Protein AF-A0A813A653-F1 (afdb_monomer)

Solvent-accessible surface area (backbone atoms only — not comparable to full-atom values): 13990 Å² total; per-residue (Å²): 138,80,83,76,84,80,80,75,76,72,76,80,76,84,67,74,58,68,61,57,53,52,28,55,49,50,21,50,30,29,38,21,44,22,47,19,53,48,20,50,55,45,40,71,37,39,56,61,39,22,25,93,86,20,84,55,59,39,59,67,69,45,43,52,51,35,36,54,41,20,52,53,38,19,50,55,19,43,47,45,40,70,62,47,67,77,46,68,83,40,41,46,60,53,42,45,50,47,40,52,43,52,52,48,46,49,63,59,40,85,68,24,72,88,76,72,31,74,49,74,55,56,48,48,51,52,52,47,35,54,19,48,34,47,38,59,72,51,73,64,86,58,90,86,71,60,60,18,40,53,44,22,27,47,53,52,23,55,51,41,28,54,56,50,46,55,51,59,69,43,94,57,59,45,54,75,70,25,50,49,57,64,46,38,56,79,68,42,95,44,48,33,82,64,20,54,65,53,49,72,47,58,67,69,60,42,29,49,53,42,49,48,50,48,42,42,24,65,64,38,27,68,41,46,72,44,90,47,67,70,53,28,53,55,34,37,51,47,48,50,53,44,44,52,52,46,62,44,38,36,66,62,77,46,41,51,39,38,50,51,18,37,60,48,82

Structure (mmCIF, N/CA/C/O backbone):
data_AF-A0A813A653-F1
#
_entry.id   AF-A0A813A653-F1
#
loop_
_atom_site.group_PDB
_atom_site.id
_atom_site.type_symbol
_atom_site.label_atom_id
_atom_site.label_alt_id
_atom_site.label_comp_id
_atom_site.label_asym_id
_atom_site.label_entity_id
_atom_site.label_seq_id
_atom_site.pdbx_PDB_ins_code
_atom_site.Cartn_x
_atom_site.Cartn_y
_atom_site.Cartn_z
_atom_site.occupancy
_atom_site.B_iso_or_equiv
_atom_site.auth_seq_id
_atom_site.auth_comp_id
_atom_site.auth_asym_id
_atom_site.auth_atom_id
_atom_site.pdbx_PDB_model_num
ATOM 1 N N . MET A 1 1 ? -64.139 29.592 18.631 1.00 48.31 1 MET A N 1
ATOM 2 C CA . MET A 1 1 ? -63.363 28.889 17.586 1.00 48.31 1 MET A CA 1
ATOM 3 C C . MET A 1 1 ? -61.905 29.294 17.738 1.00 48.31 1 MET A C 1
ATOM 5 O O . MET A 1 1 ? -61.529 30.351 17.255 1.00 48.31 1 MET A O 1
ATOM 9 N N . GLY A 1 2 ? -61.123 28.535 18.508 1.00 43.91 2 GLY A N 1
ATOM 10 C CA . GLY A 1 2 ? -59.670 28.728 18.570 1.00 43.91 2 GLY A CA 1
ATOM 11 C C . GLY A 1 2 ? -59.008 27.991 17.399 1.00 43.91 2 GLY A C 1
ATOM 12 O O . GLY A 1 2 ? -59.487 26.906 17.060 1.00 43.91 2 GLY A O 1
ATOM 13 N N . PRO A 1 3 ? -57.977 28.551 16.747 1.00 53.56 3 PRO A N 1
ATOM 14 C CA . PRO A 1 3 ? -57.301 27.871 15.648 1.00 53.56 3 PRO A CA 1
ATOM 15 C C . PRO A 1 3 ? -56.492 26.675 16.174 1.00 53.56 3 PRO A C 1
ATOM 17 O O . PRO A 1 3 ? -55.882 26.746 17.240 1.00 53.56 3 PRO A O 1
ATOM 20 N N . ALA A 1 4 ? -56.518 25.567 15.430 1.00 55.81 4 ALA A N 1
ATOM 21 C CA . ALA A 1 4 ? -55.778 24.347 15.743 1.00 55.81 4 ALA A CA 1
ATOM 22 C C . ALA A 1 4 ? -54.250 24.576 15.682 1.00 55.81 4 ALA A C 1
ATOM 24 O O . ALA A 1 4 ? -53.798 25.430 14.912 1.00 55.81 4 ALA A O 1
ATOM 25 N N . PRO A 1 5 ? -53.435 23.823 16.447 1.00 51.91 5 PRO A N 1
ATOM 26 C CA . PRO A 1 5 ? -51.985 23.968 16.414 1.00 51.91 5 PRO A CA 1
ATOM 27 C C . PRO A 1 5 ? -51.449 23.486 15.064 1.00 51.91 5 PRO A C 1
ATOM 29 O O . PRO A 1 5 ? -51.732 22.365 14.644 1.00 51.91 5 PRO A O 1
ATOM 32 N N . GLN A 1 6 ? -50.663 24.326 14.391 1.00 52.09 6 GLN A N 1
ATOM 33 C CA . GLN A 1 6 ? -49.908 23.920 13.210 1.00 52.09 6 GLN A CA 1
ATOM 34 C C . GLN A 1 6 ? -48.809 22.946 13.639 1.00 52.09 6 GLN A C 1
ATOM 36 O O . GLN A 1 6 ? -47.839 23.324 14.297 1.00 52.09 6 GLN A O 1
ATOM 41 N N . GLU A 1 7 ? -48.983 21.682 13.270 1.00 48.16 7 GLU A N 1
ATOM 42 C CA . GLU A 1 7 ? -47.958 20.653 13.358 1.00 48.16 7 GLU A CA 1
ATOM 43 C C . GLU A 1 7 ? -46.803 21.061 12.433 1.00 48.16 7 GLU A C 1
ATOM 45 O O . GLU A 1 7 ? -46.906 21.032 11.204 1.00 48.16 7 GLU A O 1
ATOM 50 N N . SER A 1 8 ? -45.715 21.554 13.027 1.00 44.97 8 SER A N 1
ATOM 51 C CA . SER A 1 8 ? -44.522 21.936 12.285 1.00 44.97 8 SER A CA 1
ATOM 52 C C . SER A 1 8 ? -43.859 20.672 11.746 1.00 44.97 8 SER A C 1
ATOM 54 O O . SER A 1 8 ? -43.194 19.926 12.467 1.00 44.97 8 SER A O 1
ATOM 56 N N . LEU A 1 9 ? -44.050 20.420 10.449 1.00 48.44 9 LEU A N 1
ATOM 57 C CA . LEU A 1 9 ? -43.282 19.429 9.708 1.00 48.44 9 LEU A CA 1
ATOM 58 C C . LEU A 1 9 ? -41.793 19.771 9.875 1.00 48.44 9 LEU A C 1
ATOM 60 O O . LEU A 1 9 ? -41.280 20.708 9.259 1.00 48.44 9 LEU A O 1
ATOM 64 N N . LYS A 1 10 ? -41.086 19.024 10.731 1.00 44.38 10 LYS A N 1
ATOM 65 C CA . LYS A 1 10 ? -39.622 19.055 10.762 1.00 44.38 10 LYS A CA 1
ATOM 66 C C . LYS A 1 10 ? -39.140 18.675 9.360 1.00 44.38 10 LYS A C 1
ATOM 68 O O . LYS A 1 10 ? -39.514 17.601 8.883 1.00 44.38 10 LYS A O 1
ATOM 73 N N . PRO A 1 11 ? -38.325 19.504 8.686 1.00 42.00 11 PRO A N 1
ATOM 74 C CA . PRO A 1 11 ? -37.788 19.125 7.392 1.00 42.00 11 PRO A CA 1
ATOM 75 C C . PRO A 1 11 ? -36.949 17.862 7.581 1.00 42.00 11 PRO A C 1
ATOM 77 O O . PRO A 1 11 ? -36.070 17.817 8.447 1.00 42.00 11 PRO A O 1
ATOM 80 N N . ALA A 1 12 ? -37.249 16.829 6.791 1.00 45.75 12 ALA A N 1
ATOM 81 C CA . ALA A 1 12 ? -36.454 15.616 6.727 1.00 45.75 12 ALA A CA 1
ATOM 82 C C . ALA A 1 12 ? -35.006 16.019 6.436 1.00 45.75 12 ALA A C 1
ATOM 84 O O . ALA A 1 12 ? -34.665 16.503 5.354 1.00 45.75 12 ALA A O 1
ATOM 85 N N . LYS A 1 13 ? -34.158 15.879 7.452 1.00 45.00 13 LYS A N 1
ATOM 86 C CA . LYS A 1 13 ? -32.720 16.045 7.329 1.00 45.00 13 LYS A CA 1
ATOM 87 C C . LYS A 1 13 ? -32.268 14.916 6.409 1.00 45.00 13 LYS A C 1
ATOM 89 O O . LYS A 1 13 ? -32.140 13.781 6.851 1.00 45.00 13 LYS A O 1
ATOM 94 N N . ASN A 1 14 ? -32.096 15.211 5.122 1.00 44.72 14 ASN A N 1
ATOM 95 C CA . ASN A 1 14 ? -31.428 14.313 4.187 1.00 44.72 14 ASN A CA 1
ATOM 96 C C . ASN A 1 14 ? -29.989 14.153 4.680 1.00 44.72 14 ASN A C 1
ATOM 98 O O . ASN A 1 14 ? -29.108 14.953 4.359 1.00 44.72 14 ASN A O 1
ATOM 102 N N . GLU A 1 15 ? -29.773 13.186 5.567 1.00 45.16 15 GLU A N 1
ATOM 103 C CA . GLU A 1 15 ? -28.473 12.951 6.161 1.00 45.16 15 GLU A CA 1
ATOM 104 C C . GLU A 1 15 ? -27.561 12.273 5.133 1.00 45.16 15 GLU A C 1
ATOM 106 O O . GLU A 1 15 ? -27.888 11.199 4.630 1.00 45.16 15 GLU A O 1
ATOM 111 N N . PRO A 1 16 ? -26.365 12.820 4.857 1.00 49.97 16 PRO A N 1
ATOM 112 C CA . PRO A 1 16 ? -25.324 12.116 4.108 1.00 49.97 16 PRO A CA 1
ATOM 113 C C . PRO A 1 16 ? -24.711 10.939 4.900 1.00 49.97 16 PRO A C 1
ATOM 115 O O . PRO A 1 16 ? -23.609 10.496 4.578 1.00 49.97 16 PRO A O 1
ATOM 118 N N . SER A 1 17 ? -25.394 10.431 5.934 1.00 55.44 17 SER A N 1
ATOM 119 C CA . SER A 1 17 ? -24.884 9.442 6.887 1.00 55.44 17 SER A CA 1
ATOM 120 C C . SER A 1 17 ? -24.462 8.150 6.189 1.00 55.44 17 SER A C 1
ATOM 122 O O . SER A 1 17 ? -23.365 7.663 6.445 1.00 55.44 17 SER A O 1
ATOM 124 N N . GLY A 1 18 ? -25.232 7.647 5.221 1.00 58.28 18 GLY A N 1
ATOM 125 C CA . GLY A 1 18 ? -24.924 6.382 4.540 1.00 58.28 18 GLY A CA 1
ATOM 126 C C . GLY A 1 18 ? -23.561 6.335 3.830 1.00 58.28 18 GLY A C 1
ATOM 127 O O . GLY A 1 18 ? -22.883 5.312 3.878 1.00 58.28 18 GLY A O 1
ATOM 128 N N . ARG A 1 19 ? -23.102 7.440 3.221 1.00 60.69 19 ARG A N 1
ATOM 129 C CA . ARG A 1 19 ? -21.832 7.460 2.463 1.00 60.69 19 ARG A CA 1
ATOM 130 C C . ARG A 1 19 ? -20.602 7.304 3.360 1.00 6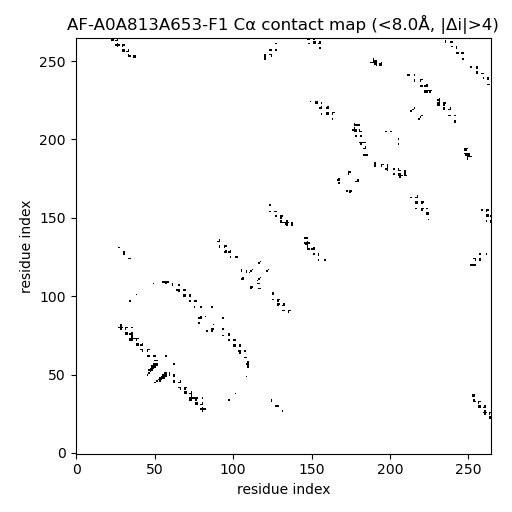0.69 19 ARG A C 1
ATOM 132 O O . ARG A 1 19 ? -19.685 6.570 3.006 1.00 60.69 19 ARG A O 1
ATOM 139 N N . PHE A 1 20 ? -20.602 7.947 4.528 1.00 68.31 20 PHE A N 1
ATOM 140 C CA . PHE A 1 20 ? -19.488 7.869 5.479 1.00 68.31 20 PHE A CA 1
ATOM 141 C C . PHE A 1 20 ? -19.361 6.483 6.120 1.00 68.31 20 PHE A C 1
ATOM 143 O O . PHE A 1 20 ? -18.249 6.009 6.342 1.00 68.31 20 PHE A O 1
ATOM 150 N N . HIS A 1 21 ? -20.487 5.799 6.345 1.00 74.12 21 HIS A N 1
ATOM 151 C CA . HIS A 1 21 ? -20.486 4.438 6.882 1.00 74.12 21 HIS A CA 1
ATOM 152 C C . HIS A 1 21 ? -19.880 3.432 5.896 1.00 74.12 21 HIS A C 1
ATOM 154 O O . HIS A 1 21 ? -19.069 2.600 6.299 1.00 74.12 21 HIS A O 1
ATOM 160 N N . VAL A 1 22 ? -20.217 3.532 4.603 1.00 83.19 22 VAL A N 1
ATOM 161 C CA . VAL A 1 22 ? -19.675 2.635 3.565 1.00 83.19 22 VAL A CA 1
ATOM 162 C C . VAL A 1 22 ? -18.177 2.864 3.360 1.00 83.19 22 VAL A C 1
ATOM 164 O O . VAL A 1 22 ? -17.416 1.900 3.321 1.00 83.19 22 VAL A O 1
ATOM 167 N N . ALA A 1 23 ? -17.745 4.125 3.286 1.00 84.81 23 ALA A N 1
ATOM 168 C CA . ALA A 1 23 ? -16.335 4.479 3.142 1.00 84.81 23 ALA A CA 1
ATOM 169 C C . ALA A 1 23 ? -15.492 3.970 4.325 1.00 84.81 23 ALA A C 1
ATOM 171 O O . ALA A 1 23 ? -14.529 3.231 4.132 1.00 84.81 23 ALA A O 1
ATOM 172 N N . GLY A 1 24 ? -15.909 4.265 5.562 1.00 86.81 24 GLY A N 1
ATOM 173 C CA . GLY A 1 24 ? -15.210 3.798 6.761 1.00 86.81 24 GLY A CA 1
ATOM 174 C C . GLY A 1 24 ? -15.245 2.276 6.936 1.00 86.81 24 GLY A C 1
ATOM 175 O O . GLY A 1 24 ? -14.303 1.688 7.465 1.00 86.81 24 GLY A O 1
ATOM 176 N N . PHE A 1 25 ? -16.309 1.601 6.492 1.00 89.00 25 PHE A N 1
ATOM 177 C CA . PHE A 1 25 ? -16.347 0.138 6.436 1.00 89.00 25 PHE A CA 1
ATOM 178 C C . PHE A 1 25 ? -15.312 -0.407 5.447 1.00 89.00 25 PHE A C 1
ATOM 180 O O . PHE A 1 25 ? -14.481 -1.232 5.824 1.00 89.00 25 PHE A O 1
ATOM 187 N N . LEU A 1 26 ? -15.316 0.087 4.207 1.00 91.56 26 LEU A N 1
ATOM 188 C CA . LEU A 1 26 ? -14.414 -0.384 3.159 1.00 91.56 26 LEU A CA 1
ATOM 189 C C . LEU A 1 26 ? -12.944 -0.119 3.511 1.00 91.56 26 LEU A C 1
ATOM 191 O O . LEU A 1 26 ? -12.118 -1.020 3.376 1.00 91.56 26 LEU A O 1
ATOM 195 N N . ALA A 1 27 ? -12.628 1.069 4.032 1.00 92.25 27 ALA A N 1
ATOM 196 C CA . ALA A 1 27 ? -11.282 1.423 4.474 1.00 92.25 27 ALA A CA 1
ATOM 197 C C . ALA A 1 27 ? -10.756 0.470 5.559 1.00 92.25 27 ALA A C 1
ATOM 199 O O . ALA A 1 27 ? -9.624 -0.004 5.466 1.00 92.25 27 ALA A O 1
ATOM 200 N N . ARG A 1 28 ? -11.594 0.113 6.547 1.00 92.50 28 ARG A N 1
ATOM 201 C CA . ARG A 1 28 ? -11.236 -0.878 7.576 1.00 92.50 28 ARG A CA 1
ATOM 202 C C . ARG A 1 28 ? -10.937 -2.245 6.967 1.00 92.50 28 ARG A C 1
ATOM 204 O O . ARG A 1 28 ? -9.938 -2.852 7.335 1.00 92.50 28 ARG A O 1
ATOM 211 N N . ARG A 1 29 ? -11.745 -2.728 6.016 1.00 94.69 29 ARG A N 1
ATOM 212 C CA . ARG A 1 29 ? -11.504 -4.039 5.380 1.00 94.69 29 ARG A CA 1
ATOM 213 C C . ARG A 1 29 ? -10.244 -4.050 4.534 1.00 94.69 29 ARG A C 1
ATOM 215 O O . ARG A 1 29 ? -9.449 -4.974 4.655 1.00 94.69 29 ARG A O 1
ATOM 222 N N . LEU A 1 30 ? -10.035 -3.018 3.725 1.00 95.56 30 LEU A N 1
ATOM 223 C CA . LEU A 1 30 ? -8.845 -2.907 2.886 1.00 95.56 30 LEU A CA 1
ATOM 224 C C . LEU A 1 30 ? -7.570 -2.812 3.725 1.00 95.56 30 LEU A C 1
ATOM 226 O O . LEU A 1 30 ? -6.592 -3.492 3.418 1.00 95.56 30 LEU A O 1
ATOM 230 N N . LEU A 1 31 ? -7.580 -2.036 4.813 1.00 96.38 31 LEU A N 1
ATOM 231 C CA . LEU A 1 31 ? -6.408 -1.953 5.678 1.00 96.38 31 LEU A CA 1
ATOM 232 C C . LEU A 1 31 ? -6.201 -3.233 6.502 1.00 96.38 31 LEU A C 1
ATOM 234 O O . LEU A 1 31 ? -5.066 -3.677 6.645 1.00 96.38 31 LEU A O 1
ATOM 238 N N . ALA A 1 32 ? -7.266 -3.869 6.997 1.00 96.38 32 ALA A N 1
ATOM 239 C CA . ALA A 1 32 ? -7.162 -5.171 7.659 1.00 96.38 32 ALA A CA 1
ATOM 240 C C . ALA A 1 32 ? -6.599 -6.242 6.710 1.00 96.38 32 ALA A C 1
ATOM 242 O O . ALA A 1 32 ? -5.732 -7.017 7.103 1.00 96.38 32 ALA A O 1
ATOM 243 N N . PHE A 1 33 ? -7.014 -6.238 5.441 1.00 96.81 33 PHE A N 1
ATOM 244 C CA . PHE A 1 33 ? -6.429 -7.091 4.409 1.00 96.81 33 PHE A CA 1
ATOM 245 C C . PHE A 1 33 ? -4.938 -6.797 4.199 1.00 96.81 33 PHE A C 1
ATOM 247 O O . PHE A 1 33 ? -4.136 -7.727 4.159 1.00 96.81 33 PHE A O 1
ATOM 254 N N . ALA A 1 34 ? -4.551 -5.518 4.128 1.00 96.81 34 ALA A N 1
ATOM 255 C CA . ALA A 1 34 ? -3.152 -5.116 4.008 1.00 96.81 34 ALA A CA 1
ATOM 256 C C . ALA A 1 34 ? -2.307 -5.618 5.194 1.00 96.81 34 ALA A C 1
ATOM 258 O O . ALA A 1 34 ? -1.251 -6.206 4.977 1.00 96.81 34 ALA A O 1
ATOM 259 N N . TYR A 1 35 ? -2.792 -5.464 6.431 1.00 97.19 35 TYR A N 1
ATOM 260 C CA . TYR A 1 35 ? -2.134 -6.020 7.617 1.00 97.19 35 TYR A CA 1
ATOM 261 C C . TYR A 1 35 ? -2.050 -7.545 7.569 1.00 97.19 35 TYR A C 1
ATOM 263 O O . TYR A 1 35 ? -0.990 -8.099 7.838 1.00 97.19 35 TYR A O 1
ATOM 271 N N . CYS A 1 36 ? -3.135 -8.228 7.202 1.00 97.44 36 CYS A N 1
ATOM 272 C CA . CYS A 1 36 ? -3.161 -9.685 7.111 1.00 97.44 36 CYS A CA 1
ATOM 273 C C . CYS A 1 36 ? -2.114 -10.190 6.109 1.00 97.44 36 CYS A C 1
ATOM 275 O O . CYS A 1 36 ? -1.301 -11.044 6.450 1.00 97.44 36 CYS A O 1
ATOM 277 N N . ALA A 1 37 ? -2.066 -9.600 4.912 1.00 96.25 37 ALA A N 1
ATOM 278 C CA . ALA A 1 37 ? -1.073 -9.930 3.896 1.00 96.25 37 ALA A CA 1
ATOM 279 C C . ALA A 1 37 ? 0.364 -9.641 4.366 1.00 96.25 37 ALA A C 1
ATOM 281 O O . ALA A 1 37 ? 1.242 -10.477 4.158 1.00 96.25 37 ALA A O 1
ATOM 282 N N . ALA A 1 38 ? 0.604 -8.507 5.036 1.00 95.25 38 ALA A N 1
ATOM 283 C CA . ALA A 1 38 ? 1.920 -8.167 5.580 1.00 95.25 38 ALA A CA 1
ATOM 284 C C . ALA A 1 38 ? 2.377 -9.179 6.638 1.00 95.25 38 ALA A C 1
ATOM 286 O O . ALA A 1 38 ? 3.492 -9.687 6.572 1.00 95.25 38 ALA A O 1
ATOM 287 N N . PHE A 1 39 ? 1.502 -9.509 7.589 1.00 96.88 39 PHE A N 1
ATOM 288 C CA . PHE A 1 39 ? 1.805 -10.448 8.661 1.00 96.88 39 PHE A CA 1
ATOM 289 C C . PHE A 1 39 ? 1.993 -11.882 8.162 1.00 96.88 39 PHE A C 1
ATOM 291 O O . PHE A 1 39 ? 2.913 -12.553 8.618 1.00 96.88 39 PHE A O 1
ATOM 298 N N . LEU A 1 40 ? 1.180 -12.345 7.206 1.00 96.50 40 LEU A N 1
ATOM 299 C CA . LEU A 1 40 ? 1.372 -13.654 6.573 1.00 96.50 40 LEU A CA 1
ATOM 300 C C . LEU A 1 40 ? 2.697 -13.712 5.811 1.00 96.50 40 LEU A C 1
ATOM 302 O O . LEU A 1 40 ? 3.449 -14.674 5.952 1.00 96.50 40 LEU A O 1
ATOM 306 N N . SER A 1 41 ? 3.000 -12.665 5.036 1.00 94.00 41 SER A N 1
ATOM 307 C CA . SER A 1 41 ? 4.267 -12.553 4.312 1.00 94.00 41 SER A CA 1
ATOM 308 C C . SER A 1 41 ? 5.451 -12.589 5.274 1.00 94.00 41 SER A C 1
ATOM 310 O O . SER A 1 41 ? 6.389 -13.351 5.056 1.00 94.00 41 SER A O 1
ATOM 312 N N . LEU A 1 42 ? 5.394 -11.805 6.354 1.00 92.62 42 LEU A N 1
ATOM 313 C CA . LEU A 1 42 ? 6.436 -11.775 7.370 1.00 92.62 42 LEU A CA 1
ATOM 314 C C . LEU A 1 42 ? 6.569 -13.133 8.062 1.00 92.62 42 LEU A C 1
ATOM 316 O O . LEU A 1 42 ? 7.671 -13.657 8.129 1.00 92.62 42 LEU A O 1
ATOM 320 N N . GLY A 1 43 ? 5.466 -13.732 8.518 1.00 94.31 43 GLY A N 1
ATOM 321 C CA . GLY A 1 43 ? 5.459 -14.996 9.260 1.00 94.31 43 GLY A CA 1
ATOM 322 C C . GLY A 1 43 ? 6.096 -16.162 8.502 1.00 94.31 43 GLY A C 1
ATOM 323 O O . GLY A 1 43 ? 6.767 -16.987 9.114 1.00 94.31 43 GLY A O 1
ATOM 324 N N . VAL A 1 44 ? 5.949 -16.204 7.174 1.00 94.94 44 VAL A N 1
ATOM 325 C CA . VAL A 1 44 ? 6.623 -17.199 6.318 1.00 94.94 44 VAL A CA 1
ATOM 326 C C . VAL A 1 44 ? 8.112 -16.881 6.128 1.00 94.94 44 VAL A C 1
ATOM 328 O O . VAL A 1 44 ? 8.916 -17.790 5.938 1.00 94.94 44 VAL A O 1
ATOM 331 N N . GLN A 1 45 ? 8.494 -15.603 6.179 1.00 92.81 45 GLN A N 1
ATOM 332 C CA . GLN A 1 45 ? 9.857 -15.145 5.901 1.00 92.81 45 GLN A CA 1
ATOM 333 C C . GLN A 1 45 ? 10.749 -15.031 7.143 1.00 92.81 45 GLN A C 1
ATOM 335 O O . GLN A 1 45 ? 11.964 -15.016 6.974 1.00 92.81 45 GLN A O 1
ATOM 340 N N . VAL A 1 46 ? 10.193 -14.964 8.362 1.00 92.44 46 VAL A N 1
ATOM 341 C CA . VAL A 1 46 ? 10.976 -14.715 9.590 1.00 92.44 46 VAL A CA 1
ATOM 342 C C . VAL A 1 46 ? 12.136 -15.700 9.733 1.00 92.44 46 VAL A C 1
ATOM 344 O O . VAL A 1 46 ? 13.265 -15.265 9.924 1.00 92.44 46 VAL A O 1
ATOM 347 N N . GLU A 1 47 ? 11.892 -17.001 9.571 1.00 91.88 47 GLU A N 1
ATOM 348 C CA . GLU A 1 47 ? 12.942 -18.019 9.714 1.00 91.88 47 GLU A CA 1
ATOM 349 C C . GLU A 1 47 ? 14.013 -17.904 8.617 1.00 91.88 47 GLU A C 1
ATOM 351 O O . GLU A 1 47 ? 15.208 -17.955 8.891 1.00 91.88 47 GLU A O 1
ATOM 356 N N . GLY A 1 48 ? 13.596 -17.687 7.365 1.00 89.94 48 GLY A N 1
ATOM 357 C CA . GLY A 1 48 ? 14.522 -17.561 6.235 1.00 89.94 48 GLY A CA 1
ATOM 358 C C . GLY A 1 48 ? 15.343 -16.268 6.251 1.00 89.94 48 GLY A C 1
ATOM 359 O O . GLY A 1 48 ? 16.464 -16.239 5.747 1.00 89.94 48 GLY A O 1
ATOM 360 N N . LEU A 1 49 ? 14.806 -15.193 6.829 1.00 89.06 49 LEU A N 1
ATOM 361 C CA . LEU A 1 49 ? 15.500 -13.914 6.954 1.00 89.06 49 LEU A CA 1
ATOM 362 C C . LEU A 1 49 ? 16.363 -13.856 8.213 1.00 89.06 49 LEU A C 1
ATOM 364 O O . LEU A 1 49 ? 17.512 -13.445 8.113 1.00 89.06 49 LEU A O 1
ATOM 368 N N . PHE A 1 50 ? 15.830 -14.267 9.364 1.00 89.75 50 PHE A N 1
ATOM 369 C CA . PHE A 1 50 ? 16.406 -13.975 10.680 1.00 89.75 50 PHE A CA 1
ATOM 370 C C . PHE A 1 50 ? 16.792 -15.208 11.499 1.00 89.75 50 PHE A C 1
ATOM 372 O O . PHE A 1 50 ? 17.408 -15.052 12.552 1.00 89.75 50 PHE A O 1
ATOM 379 N N . GLY A 1 51 ? 16.456 -16.419 11.048 1.00 89.75 51 GLY A N 1
ATOM 380 C CA . GLY A 1 51 ? 16.863 -17.653 11.718 1.00 89.75 51 GLY A CA 1
ATOM 381 C C . GLY A 1 51 ? 18.385 -17.828 11.754 1.00 89.75 51 GLY A C 1
ATOM 382 O O . GLY A 1 51 ? 19.142 -17.080 11.132 1.00 89.75 51 GLY A O 1
ATOM 383 N N . CYS A 1 52 ? 18.863 -18.865 12.444 1.00 88.81 52 CYS A N 1
ATOM 384 C CA . CYS A 1 52 ? 20.302 -19.113 12.623 1.00 88.81 52 CYS A CA 1
ATOM 385 C C . CYS A 1 52 ? 21.067 -19.302 11.297 1.00 88.81 52 CYS A C 1
ATOM 387 O O . CYS A 1 52 ? 22.275 -19.093 11.243 1.00 88.81 52 CYS A O 1
ATOM 389 N N . SER A 1 53 ? 20.374 -19.723 10.233 1.00 89.19 53 SER A N 1
ATOM 390 C CA . SER A 1 53 ? 20.898 -19.838 8.859 1.00 89.19 53 SER A CA 1
ATOM 391 C C . SER A 1 53 ? 20.272 -18.818 7.896 1.00 89.19 53 SER A C 1
ATOM 393 O O . SER A 1 53 ? 20.316 -19.009 6.682 1.00 89.19 53 SER A O 1
ATOM 395 N N . GLY A 1 54 ? 19.638 -17.775 8.434 1.00 86.81 54 GLY A N 1
ATOM 396 C CA . GLY A 1 54 ? 18.969 -16.734 7.667 1.00 86.81 54 GLY A CA 1
ATOM 397 C C . GLY A 1 54 ? 19.938 -15.741 7.028 1.00 86.81 54 GLY A C 1
ATOM 398 O O . GLY A 1 54 ? 21.135 -15.727 7.313 1.00 86.81 54 GLY A O 1
ATOM 399 N N . VAL A 1 55 ? 19.405 -14.889 6.151 1.00 87.69 55 VAL A N 1
ATOM 400 C CA . VAL A 1 55 ? 20.180 -13.839 5.458 1.00 87.69 55 VAL A CA 1
ATOM 401 C C . VAL A 1 55 ? 20.792 -12.834 6.447 1.00 87.69 55 VAL A C 1
ATOM 403 O O . VAL A 1 55 ? 21.923 -12.394 6.258 1.00 87.69 55 VAL A O 1
ATOM 406 N N . HIS A 1 56 ? 20.054 -12.502 7.508 1.00 85.75 56 HIS A N 1
ATOM 407 C CA . HIS A 1 56 ? 20.427 -11.580 8.581 1.00 85.75 56 HIS A CA 1
ATOM 408 C C . HIS A 1 56 ? 20.145 -12.223 9.950 1.00 85.75 56 HIS A C 1
ATOM 410 O O . HIS A 1 56 ? 19.129 -11.908 10.569 1.00 85.75 56 HIS A O 1
ATOM 416 N N . PRO A 1 57 ? 21.004 -13.139 10.431 1.00 86.38 57 PRO A N 1
ATOM 417 C CA . PRO A 1 57 ? 20.749 -13.884 11.661 1.00 86.38 57 PRO A CA 1
ATOM 418 C C . PRO A 1 57 ? 20.487 -12.973 12.868 1.00 86.38 57 PRO A C 1
ATOM 420 O O . PRO A 1 57 ? 21.244 -12.038 13.133 1.00 86.38 57 PRO A O 1
ATOM 423 N N . ALA A 1 58 ? 19.417 -13.269 13.602 1.00 87.25 58 ALA A N 1
ATOM 424 C CA . ALA A 1 58 ? 19.001 -12.574 14.814 1.00 87.25 58 ALA A CA 1
ATOM 425 C C . ALA A 1 58 ? 19.114 -13.483 16.045 1.00 87.25 58 ALA A C 1
ATOM 427 O O . ALA A 1 58 ? 19.333 -14.690 15.939 1.00 87.25 58 ALA A O 1
ATOM 428 N N . GLU A 1 59 ? 18.918 -12.909 17.232 1.00 89.75 59 GLU A N 1
ATOM 429 C CA . GLU A 1 59 ? 18.748 -13.703 18.449 1.00 89.75 59 GLU A CA 1
ATOM 430 C C . GLU A 1 59 ? 17.502 -14.594 18.341 1.00 89.75 59 GLU A C 1
ATOM 432 O O . GLU A 1 59 ? 16.428 -14.126 17.954 1.00 89.75 59 GLU A O 1
ATOM 437 N N . GLU A 1 60 ? 17.614 -15.861 18.745 1.00 89.94 60 GLU A N 1
ATOM 438 C CA . GLU A 1 60 ? 16.516 -16.841 18.674 1.00 89.94 60 GLU A CA 1
ATOM 439 C C . GLU A 1 60 ? 15.232 -16.345 19.358 1.00 89.94 60 GLU A C 1
ATOM 441 O O . GLU A 1 60 ? 14.124 -16.572 18.870 1.00 89.94 60 GLU A O 1
ATOM 446 N N . VAL A 1 61 ? 15.370 -15.608 20.467 1.00 91.56 61 VAL A N 1
ATOM 447 C CA . VAL A 1 61 ? 14.237 -15.014 21.192 1.00 91.56 61 VAL A CA 1
ATOM 448 C C . VAL A 1 61 ? 13.496 -13.995 20.321 1.00 91.56 61 VAL A C 1
ATOM 450 O O . VAL A 1 61 ? 12.264 -13.994 20.302 1.00 91.56 61 VAL A O 1
ATOM 453 N N . SER A 1 62 ? 14.220 -13.168 19.564 1.00 90.75 62 SER A N 1
ATOM 454 C CA . SER A 1 62 ? 13.640 -12.194 18.633 1.00 90.75 62 SER A CA 1
ATOM 455 C C . SER A 1 62 ? 12.938 -12.888 17.470 1.00 90.75 62 SER A C 1
ATOM 457 O O . SER A 1 62 ? 11.808 -12.529 17.148 1.00 90.75 62 SER A O 1
ATOM 459 N N . VAL A 1 63 ? 13.541 -13.937 16.899 1.00 92.38 63 VAL A N 1
ATOM 460 C CA . VAL A 1 63 ? 12.934 -14.752 15.827 1.00 92.38 63 VAL A CA 1
ATOM 461 C C . VAL A 1 63 ? 11.624 -15.386 16.301 1.00 92.38 63 VAL A C 1
ATOM 463 O O . VAL A 1 63 ? 10.592 -15.285 15.628 1.00 92.38 63 VAL A O 1
ATOM 466 N N . MET A 1 64 ? 11.625 -15.981 17.497 1.00 93.81 64 MET A N 1
ATOM 467 C CA . MET A 1 64 ? 10.436 -16.574 18.107 1.00 93.81 64 MET A CA 1
ATOM 468 C C . MET A 1 64 ? 9.352 -15.520 18.373 1.00 93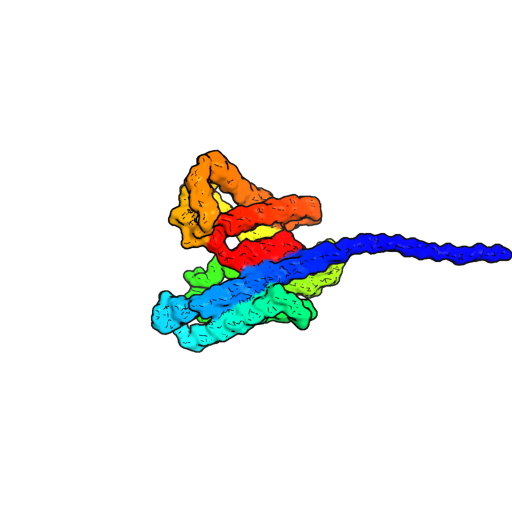.81 64 MET A C 1
ATOM 470 O O . MET A 1 64 ? 8.188 -15.727 18.020 1.00 93.81 64 MET A O 1
ATOM 474 N N . ALA A 1 65 ? 9.724 -14.377 18.956 1.00 94.56 65 ALA A N 1
ATOM 475 C CA . ALA A 1 65 ? 8.800 -13.285 19.249 1.00 94.56 65 ALA A CA 1
ATOM 476 C C . ALA A 1 65 ? 8.184 -12.696 17.971 1.00 94.56 65 ALA A C 1
ATOM 478 O O . ALA A 1 65 ? 6.970 -12.484 17.917 1.00 94.56 65 ALA A O 1
ATOM 479 N N . MET A 1 66 ? 8.988 -12.480 16.926 1.00 93.38 66 MET A N 1
ATOM 480 C CA . MET A 1 66 ? 8.525 -12.004 15.622 1.00 93.38 66 MET A CA 1
ATOM 481 C C . MET A 1 66 ? 7.576 -13.002 14.970 1.00 93.38 66 MET A C 1
ATOM 483 O O . MET A 1 66 ? 6.513 -12.602 14.505 1.00 93.38 66 MET A O 1
ATOM 487 N N . THR A 1 67 ? 7.920 -14.291 14.978 1.00 95.44 67 THR A N 1
ATOM 488 C CA . THR A 1 67 ? 7.086 -15.355 14.404 1.00 95.44 67 THR A CA 1
ATOM 489 C C . THR A 1 67 ? 5.734 -15.423 15.107 1.00 95.44 67 THR A C 1
ATOM 491 O O . THR A 1 67 ? 4.691 -15.362 14.457 1.00 95.44 67 THR A O 1
ATOM 494 N N . PHE A 1 68 ? 5.734 -15.480 16.442 1.00 96.38 68 PHE A N 1
ATOM 495 C CA . PHE A 1 68 ? 4.504 -15.506 17.232 1.00 96.38 68 PHE A CA 1
ATOM 496 C C . PHE A 1 68 ? 3.639 -14.265 16.978 1.00 96.38 68 PHE A C 1
ATOM 498 O O . PHE A 1 68 ? 2.444 -14.381 16.698 1.00 96.38 68 PHE A O 1
ATOM 505 N N . THR A 1 69 ? 4.252 -13.079 17.013 1.00 96.50 69 THR A N 1
ATOM 506 C CA . THR A 1 69 ? 3.558 -11.805 16.784 1.00 96.50 69 THR A CA 1
ATOM 507 C C . THR A 1 69 ? 3.003 -11.715 15.364 1.00 96.50 69 THR A C 1
ATOM 509 O O . THR A 1 69 ? 1.888 -11.230 15.179 1.00 96.50 69 THR A O 1
ATOM 512 N N . ALA A 1 70 ? 3.729 -12.227 14.366 1.00 96.38 70 ALA A N 1
ATOM 513 C CA . ALA A 1 70 ? 3.283 -12.235 12.982 1.00 96.38 70 ALA A CA 1
ATOM 514 C C . ALA A 1 70 ? 2.050 -13.122 12.786 1.00 96.38 70 ALA A C 1
ATOM 516 O O . ALA A 1 70 ? 1.053 -12.669 12.228 1.00 96.38 70 ALA A O 1
ATOM 517 N N . TRP A 1 71 ? 2.053 -14.351 13.307 1.00 97.69 71 TRP A N 1
ATOM 518 C CA . TRP A 1 71 ? 0.889 -15.236 13.205 1.00 97.69 71 TRP A CA 1
ATOM 519 C C . TRP A 1 71 ? -0.321 -14.716 13.986 1.00 97.69 71 TRP A C 1
ATOM 521 O O . TRP A 1 71 ? -1.444 -14.756 13.477 1.00 97.69 71 TRP A O 1
ATOM 531 N N . LEU A 1 72 ? -0.104 -14.169 15.186 1.00 97.00 72 LEU A N 1
ATOM 532 C CA . LEU A 1 72 ? -1.164 -13.541 15.975 1.00 97.00 72 LEU A CA 1
ATOM 533 C C . LEU A 1 72 ? -1.768 -12.331 15.244 1.00 97.00 72 LEU A C 1
ATOM 535 O O . LEU A 1 72 ? -2.991 -12.208 15.146 1.00 97.00 72 LEU A O 1
ATOM 539 N N . GLY A 1 73 ? -0.916 -11.466 14.687 1.00 97.19 73 GLY A N 1
ATOM 540 C CA . GLY A 1 73 ? -1.323 -10.314 13.888 1.00 97.19 73 GLY A CA 1
ATOM 541 C C . GLY A 1 73 ? -2.088 -10.718 12.627 1.00 97.19 73 GLY A C 1
ATOM 542 O O . GLY A 1 73 ? -3.130 -10.132 12.333 1.00 97.19 73 GLY A O 1
ATOM 543 N N . ALA A 1 74 ? -1.637 -11.761 11.922 1.00 97.44 74 ALA A N 1
ATOM 544 C CA . ALA A 1 74 ? -2.320 -12.305 10.748 1.00 97.44 74 ALA A CA 1
ATOM 545 C C . ALA A 1 74 ? -3.729 -12.809 11.087 1.00 97.44 74 ALA A C 1
ATOM 547 O O . ALA A 1 74 ? -4.675 -12.502 10.358 1.00 97.44 74 ALA A O 1
ATOM 548 N N . ALA A 1 75 ? -3.880 -13.536 12.198 1.00 96.31 75 ALA A N 1
ATOM 549 C CA . ALA A 1 75 ? -5.173 -14.033 12.659 1.00 96.31 75 ALA A CA 1
ATOM 550 C C . ALA A 1 75 ? -6.126 -12.881 13.016 1.00 96.31 75 ALA A C 1
ATOM 552 O O . ALA A 1 75 ? -7.250 -12.836 12.514 1.00 96.31 75 ALA A O 1
ATOM 553 N N . LEU A 1 76 ? -5.667 -11.910 13.814 1.00 95.69 76 LEU A N 1
ATOM 554 C CA . LEU A 1 76 ? -6.468 -10.744 14.201 1.00 95.69 76 LEU A CA 1
ATOM 555 C C . LEU A 1 76 ? -6.889 -9.910 12.978 1.00 95.69 76 LEU A C 1
ATOM 557 O O . LEU A 1 76 ? -8.058 -9.534 12.840 1.00 95.69 76 LEU A O 1
ATOM 561 N N . ALA A 1 77 ? -5.958 -9.661 12.057 1.00 96.44 77 ALA A N 1
ATOM 562 C CA . ALA A 1 77 ? -6.225 -8.936 10.820 1.00 96.44 77 ALA A CA 1
ATOM 563 C C . ALA A 1 77 ? -7.192 -9.704 9.907 1.00 96.44 77 ALA A C 1
ATOM 565 O O . ALA A 1 77 ? -8.093 -9.100 9.329 1.00 96.44 77 ALA A O 1
ATOM 566 N N . GLY A 1 78 ? -7.058 -11.031 9.823 1.00 95.88 78 GLY A N 1
ATOM 567 C CA . GLY A 1 78 ? -7.943 -11.903 9.051 1.00 95.88 78 GLY A CA 1
ATOM 568 C C . GLY A 1 78 ? -9.381 -11.905 9.575 1.00 95.88 78 GLY A C 1
ATOM 569 O O . GLY A 1 78 ? -10.316 -11.698 8.806 1.00 95.88 78 GLY A O 1
ATOM 570 N N . VAL A 1 79 ? -9.572 -12.044 10.890 1.00 94.06 79 VAL A N 1
ATOM 571 C CA . VAL A 1 79 ? -10.894 -11.949 11.549 1.00 94.06 79 VAL A CA 1
ATOM 572 C C . VAL A 1 79 ? -11.534 -10.580 11.283 1.00 94.06 79 VAL A C 1
ATOM 574 O O . VAL A 1 79 ? -12.719 -10.493 10.954 1.00 94.06 79 VAL A O 1
ATOM 577 N N . THR A 1 80 ? -10.738 -9.511 11.363 1.00 92.62 80 THR A N 1
ATOM 578 C CA . THR A 1 80 ? -11.188 -8.139 11.083 1.00 92.62 80 THR A CA 1
ATOM 579 C C . THR A 1 80 ? -11.536 -7.946 9.607 1.00 92.62 80 THR A C 1
ATOM 581 O O . THR A 1 80 ? -12.520 -7.284 9.281 1.00 92.62 80 THR A O 1
ATOM 584 N N . PHE A 1 81 ? -10.774 -8.540 8.691 1.00 94.12 81 PHE A N 1
ATOM 585 C CA . PHE A 1 81 ? -11.065 -8.517 7.260 1.00 94.12 81 PHE A CA 1
ATOM 586 C C . PHE A 1 81 ? -12.373 -9.250 6.922 1.00 94.12 81 PHE A C 1
ATOM 588 O O . PHE A 1 81 ? -13.163 -8.752 6.124 1.00 94.12 81 PHE A O 1
ATOM 595 N N . LEU A 1 82 ? -12.646 -10.378 7.583 1.00 92.25 82 LEU A N 1
ATOM 596 C CA . LEU A 1 82 ? -13.870 -11.168 7.402 1.00 92.25 82 LEU A CA 1
ATOM 597 C C . LEU A 1 82 ? -15.124 -10.546 8.038 1.00 92.25 82 LEU A C 1
ATOM 599 O O . LEU A 1 82 ? -16.198 -11.137 7.952 1.00 92.25 82 LEU A O 1
ATOM 603 N N . ALA A 1 83 ? -15.014 -9.359 8.644 1.00 82.19 83 ALA A N 1
ATOM 604 C CA . ALA A 1 83 ? -16.136 -8.641 9.245 1.00 82.19 83 ALA A CA 1
ATOM 605 C C . ALA A 1 83 ? -16.856 -9.421 10.359 1.00 82.19 83 ALA A C 1
ATOM 607 O O . ALA A 1 83 ? -18.077 -9.338 10.497 1.00 82.19 83 ALA A O 1
ATOM 608 N N . LEU A 1 84 ? -16.113 -10.184 11.167 1.00 77.94 84 LEU A N 1
ATOM 609 C CA . LEU A 1 84 ? -16.701 -10.871 12.313 1.00 77.94 84 LEU A CA 1
ATOM 610 C C . LEU A 1 84 ? -17.122 -9.824 13.363 1.00 77.94 84 LEU A C 1
ATOM 612 O O . LEU A 1 84 ? -16.278 -9.155 13.959 1.00 77.94 84 LEU A O 1
ATOM 616 N N . GLY A 1 85 ? -18.441 -9.690 13.559 1.00 74.44 85 GLY A N 1
ATOM 617 C CA . GLY A 1 85 ? -19.136 -8.631 14.315 1.00 74.44 85 GLY A CA 1
ATOM 618 C C . GLY A 1 85 ? -18.431 -8.022 15.543 1.00 74.44 85 GLY A C 1
ATOM 619 O O . GLY A 1 85 ? -18.333 -6.796 15.596 1.00 74.44 85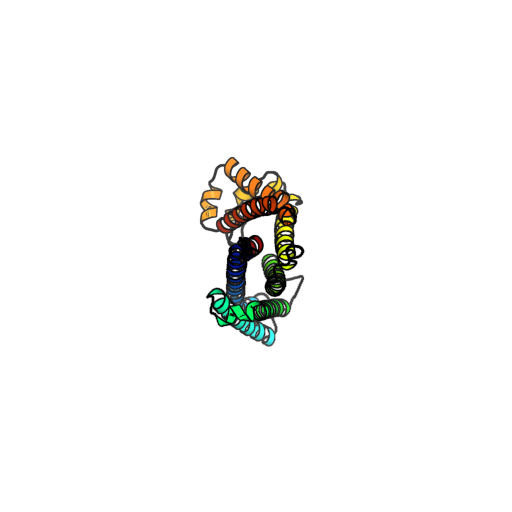 GLY A O 1
ATOM 620 N N . PRO A 1 86 ? -17.885 -8.799 16.502 1.00 75.50 86 PRO A N 1
ATOM 621 C CA . PRO A 1 86 ? -17.247 -8.232 17.700 1.00 75.50 86 PRO A CA 1
ATOM 622 C C . PRO A 1 86 ? -16.008 -7.359 17.423 1.00 75.50 86 PRO A C 1
ATOM 624 O O . PRO A 1 86 ? -15.650 -6.508 18.241 1.00 75.50 86 PRO A O 1
ATOM 627 N N . MET A 1 87 ? -15.335 -7.538 16.281 1.00 78.69 87 MET A N 1
ATOM 628 C CA . MET A 1 87 ? -14.160 -6.728 15.929 1.00 78.69 87 MET A CA 1
ATOM 629 C C . MET A 1 87 ? -14.535 -5.321 15.463 1.00 78.69 87 MET A C 1
ATOM 631 O O . MET A 1 87 ? -13.738 -4.394 15.594 1.00 78.69 87 MET A O 1
ATOM 635 N N . ASP A 1 88 ? -15.751 -5.133 14.948 1.00 79.94 88 ASP A N 1
ATOM 636 C CA . ASP A 1 88 ? -16.179 -3.823 14.463 1.00 79.94 88 ASP A CA 1
ATOM 637 C C . ASP A 1 88 ? -16.472 -2.862 15.614 1.00 79.94 88 ASP A C 1
ATOM 639 O O . ASP A 1 88 ? -16.123 -1.684 15.514 1.00 79.94 88 ASP A O 1
ATOM 643 N N . GLU A 1 89 ? -17.023 -3.369 16.720 1.00 82.06 89 GLU A N 1
ATOM 644 C CA . GLU A 1 89 ? -17.285 -2.599 17.944 1.00 82.06 89 GLU A CA 1
ATOM 645 C C . GLU A 1 89 ? -15.990 -2.127 18.619 1.00 82.06 89 GLU A C 1
ATOM 647 O O . GLU A 1 89 ? -15.935 -1.044 19.197 1.00 82.06 89 GLU A O 1
ATOM 652 N N . SER A 1 90 ? -14.916 -2.911 18.489 1.00 87.06 90 SER A N 1
ATOM 653 C CA . SER A 1 90 ? -13.603 -2.653 19.088 1.00 87.06 90 SER A CA 1
ATOM 654 C C . SER A 1 90 ? -12.549 -2.197 18.068 1.00 87.06 90 SER A C 1
ATOM 656 O O . SER A 1 90 ? -11.349 -2.298 18.327 1.00 87.06 90 SER A O 1
ATOM 658 N N . SER A 1 91 ? -12.982 -1.629 16.932 1.00 87.12 91 SER A N 1
ATOM 659 C CA . SER A 1 91 ? -12.119 -1.269 15.791 1.00 87.12 91 SER A CA 1
ATOM 660 C C . SER A 1 91 ? -10.856 -0.489 16.199 1.00 87.12 91 SER A C 1
ATOM 662 O O . SER A 1 91 ? -9.765 -0.808 15.734 1.00 87.12 91 SER A O 1
ATOM 664 N N . THR A 1 92 ? -10.962 0.504 17.091 1.00 90.25 92 THR A N 1
ATOM 665 C CA . THR A 1 92 ? -9.801 1.294 17.548 1.00 90.25 92 THR A CA 1
ATOM 666 C C . THR A 1 92 ? -8.761 0.429 18.252 1.00 90.25 92 THR A C 1
ATOM 668 O O . THR A 1 92 ? -7.573 0.545 17.961 1.00 90.25 92 THR A O 1
ATOM 671 N N . ALA A 1 93 ? -9.201 -0.447 19.161 1.00 93.00 93 ALA A N 1
ATOM 672 C CA . ALA A 1 93 ? -8.312 -1.346 19.889 1.00 93.00 93 ALA A CA 1
ATOM 673 C C . ALA A 1 93 ? -7.672 -2.356 18.934 1.00 93.00 93 ALA A C 1
ATOM 675 O O . ALA A 1 93 ? -6.465 -2.550 18.981 1.00 93.00 93 ALA A O 1
ATOM 676 N N . VAL A 1 94 ? -8.455 -2.916 18.008 1.00 94.06 94 VAL A N 1
ATOM 677 C CA . VAL A 1 94 ? -7.966 -3.847 16.984 1.00 94.06 94 VAL A CA 1
ATOM 678 C C . VAL A 1 94 ? -6.868 -3.208 16.130 1.00 94.06 94 VAL A C 1
ATOM 680 O O . VAL A 1 94 ? -5.778 -3.766 16.032 1.00 94.06 94 VAL A O 1
ATOM 683 N N . PHE A 1 95 ? -7.105 -2.027 15.546 1.00 94.81 95 PHE A N 1
ATOM 684 C CA . PHE A 1 95 ? -6.094 -1.356 14.720 1.00 94.81 95 PHE A CA 1
ATOM 685 C C . PHE A 1 95 ? -4.892 -0.872 15.536 1.00 94.81 95 PHE A C 1
ATOM 687 O O . PHE A 1 95 ? -3.774 -0.939 15.031 1.00 94.81 95 PHE A O 1
ATOM 694 N N . ALA A 1 96 ? -5.082 -0.458 16.793 1.00 96.25 96 ALA A N 1
ATOM 695 C CA . ALA A 1 96 ? -3.972 -0.156 17.692 1.00 96.25 96 ALA A CA 1
ATOM 696 C C . ALA A 1 96 ? -3.113 -1.400 17.949 1.00 96.25 96 ALA A C 1
ATOM 698 O O . ALA A 1 96 ? -1.898 -1.340 17.782 1.00 96.25 96 ALA A O 1
ATOM 699 N N . THR A 1 97 ? -3.724 -2.541 18.276 1.00 96.75 97 THR A N 1
ATOM 700 C CA . THR A 1 97 ? -3.014 -3.810 18.473 1.00 96.75 97 THR A CA 1
ATOM 701 C C . THR A 1 97 ? -2.280 -4.239 17.207 1.00 96.75 97 THR A C 1
ATOM 703 O O . THR A 1 97 ? -1.091 -4.528 17.281 1.00 96.75 97 THR A O 1
ATOM 706 N N . LEU A 1 98 ? -2.935 -4.220 16.040 1.00 97.06 98 LEU A N 1
ATOM 707 C CA . LEU A 1 98 ? -2.292 -4.545 14.761 1.00 97.06 98 LEU A CA 1
ATOM 708 C C . LEU A 1 98 ? -1.095 -3.632 14.480 1.00 97.06 98 LEU A C 1
ATOM 710 O O . LEU A 1 98 ? -0.034 -4.115 14.084 1.00 97.06 98 LEU A O 1
ATOM 714 N N . TRP A 1 99 ? -1.247 -2.329 14.724 1.00 96.88 99 TRP A N 1
ATOM 715 C CA . TRP A 1 99 ? -0.172 -1.361 14.553 1.00 96.88 99 TRP A CA 1
ATOM 716 C C . TRP A 1 99 ? 1.007 -1.647 15.485 1.00 96.88 99 TRP A C 1
ATOM 718 O O . TRP A 1 99 ? 2.137 -1.740 15.010 1.00 96.88 99 TRP A O 1
ATOM 728 N N . PHE A 1 100 ? 0.753 -1.847 16.783 1.00 96.12 100 PHE A N 1
ATOM 729 C CA . PHE A 1 100 ? 1.795 -2.148 17.768 1.00 96.12 100 PHE A CA 1
ATOM 730 C C . PHE A 1 100 ? 2.493 -3.475 17.475 1.00 96.12 100 PHE A C 1
ATOM 732 O O . PHE A 1 100 ? 3.717 -3.525 17.525 1.00 96.12 100 PHE A O 1
ATOM 739 N N . CYS A 1 101 ? 1.751 -4.528 17.123 1.00 95.81 101 CYS A N 1
ATOM 740 C CA . CYS A 1 101 ? 2.321 -5.816 16.735 1.00 95.81 101 CYS A CA 1
ATOM 741 C C . CYS A 1 101 ? 3.230 -5.675 15.509 1.00 95.81 101 CYS A C 1
ATOM 743 O O . CYS A 1 101 ? 4.348 -6.185 15.517 1.00 95.81 101 CYS A O 1
ATOM 745 N N . TYR A 1 102 ? 2.788 -4.947 14.478 1.00 94.81 102 TYR A N 1
ATOM 746 C CA . TYR A 1 102 ? 3.596 -4.752 13.276 1.00 94.81 102 TYR A CA 1
ATOM 747 C C . TYR A 1 102 ? 4.842 -3.919 13.580 1.00 94.81 102 TYR A C 1
ATOM 749 O O . TYR A 1 102 ? 5.946 -4.306 13.215 1.00 94.81 102 TYR A O 1
ATOM 757 N N . ALA A 1 103 ? 4.691 -2.812 14.312 1.00 92.94 103 ALA A N 1
ATOM 758 C CA . ALA A 1 103 ? 5.807 -1.972 14.732 1.00 92.94 103 ALA A CA 1
ATOM 759 C C . ALA A 1 103 ? 6.820 -2.747 15.593 1.00 92.94 103 ALA A C 1
ATOM 761 O O . ALA A 1 103 ? 8.021 -2.610 15.377 1.00 92.94 103 ALA A O 1
ATOM 762 N N . ALA A 1 104 ? 6.352 -3.599 16.510 1.00 91.75 104 ALA A N 1
ATOM 763 C CA . ALA A 1 104 ? 7.206 -4.456 17.326 1.00 91.75 104 ALA A CA 1
ATOM 764 C C . ALA A 1 104 ? 8.014 -5.430 16.460 1.00 91.75 104 ALA A C 1
ATOM 766 O O . ALA A 1 104 ? 9.229 -5.505 16.613 1.00 91.75 104 ALA A O 1
ATOM 767 N N . CYS A 1 105 ? 7.378 -6.103 15.493 1.00 90.25 105 CYS A N 1
ATOM 768 C CA . CYS A 1 105 ? 8.090 -6.943 14.529 1.00 90.25 105 CYS A CA 1
ATOM 769 C C . CYS A 1 105 ? 9.188 -6.171 13.781 1.00 90.25 105 CYS A C 1
ATOM 771 O O . CYS A 1 105 ? 10.278 -6.698 13.597 1.00 90.25 105 CYS A O 1
ATOM 773 N N . MET A 1 106 ? 8.921 -4.923 13.381 1.00 87.25 106 MET A N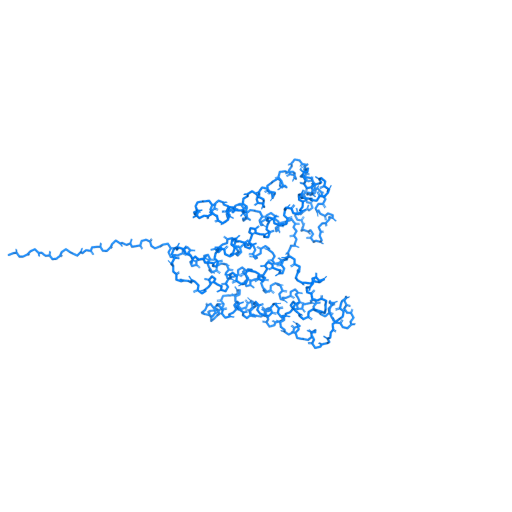 1
ATOM 774 C CA . MET A 1 106 ? 9.900 -4.083 12.679 1.00 87.25 106 MET A CA 1
ATOM 775 C C . MET A 1 106 ? 11.049 -3.610 13.582 1.00 87.25 106 MET A C 1
ATOM 777 O O . MET A 1 106 ? 12.158 -3.404 13.098 1.00 87.25 106 MET A O 1
ATOM 781 N N . MET A 1 107 ? 10.800 -3.425 14.881 1.00 85.38 107 MET A N 1
ATOM 782 C CA . MET A 1 107 ? 11.815 -3.012 15.859 1.00 85.38 107 MET A CA 1
ATOM 783 C C . MET A 1 107 ? 12.718 -4.160 16.322 1.00 85.38 107 MET A C 1
ATOM 785 O O . MET A 1 107 ? 13.841 -3.900 16.737 1.00 85.38 107 MET A O 1
ATOM 789 N N . LEU A 1 108 ? 12.246 -5.409 16.258 1.00 85.94 108 LEU A N 1
ATOM 790 C CA . LEU A 1 108 ? 13.003 -6.602 16.666 1.00 85.94 108 LEU A CA 1
ATOM 791 C C . LEU A 1 108 ? 14.072 -7.043 15.648 1.00 85.94 108 LEU A C 1
ATOM 793 O O . LEU A 1 108 ? 14.824 -7.980 15.909 1.00 85.94 108 LEU A O 1
ATOM 797 N N . VAL A 1 109 ? 14.151 -6.375 14.497 1.00 80.62 109 VAL A N 1
ATOM 798 C CA . VAL A 1 109 ? 15.141 -6.652 13.451 1.00 80.62 109 VAL A CA 1
ATOM 799 C C . VAL A 1 109 ? 16.546 -6.216 13.918 1.00 80.62 109 VAL A C 1
ATOM 801 O O . VAL A 1 109 ? 16.699 -5.049 14.283 1.00 80.62 109 VAL A O 1
ATOM 804 N N . PRO A 1 110 ? 17.583 -7.084 13.846 1.00 66.50 110 PRO A N 1
ATOM 805 C CA . PRO A 1 110 ? 18.923 -6.838 14.410 1.00 66.50 110 PRO A CA 1
ATOM 806 C C . PRO A 1 110 ? 19.601 -5.539 13.966 1.00 66.50 110 PRO A C 1
ATOM 808 O O . PRO A 1 110 ? 20.259 -4.883 14.766 1.00 66.50 110 PRO A O 1
ATOM 811 N N . ASP A 1 111 ? 19.412 -5.150 12.703 1.00 66.62 111 ASP A N 1
ATOM 812 C CA . ASP A 1 111 ? 20.017 -3.944 12.128 1.00 66.62 111 ASP A CA 1
ATOM 813 C C . ASP A 1 111 ? 19.105 -2.709 12.163 1.00 66.62 111 ASP A C 1
ATOM 815 O O . ASP A 1 111 ? 19.529 -1.634 11.737 1.00 66.62 111 ASP A O 1
ATOM 819 N N . GLY A 1 112 ? 17.873 -2.854 12.672 1.00 61.03 112 GLY A N 1
ATOM 820 C CA . GLY A 1 112 ? 16.878 -1.796 12.856 1.00 61.03 112 GLY A CA 1
ATOM 821 C C . GLY A 1 112 ? 16.721 -0.788 11.698 1.00 61.03 112 GLY A C 1
ATOM 822 O O . GLY A 1 112 ? 17.236 -0.943 10.584 1.00 61.03 112 GLY A O 1
ATOM 823 N N . PRO A 1 113 ? 15.983 0.306 11.929 1.00 54.69 113 PRO A N 1
ATOM 824 C CA . PRO A 1 113 ? 16.085 1.495 11.095 1.00 54.69 113 PRO A CA 1
ATOM 825 C C . PRO A 1 113 ? 17.453 2.160 11.340 1.00 54.69 113 PRO A C 1
ATOM 827 O O . PRO A 1 113 ? 17.770 2.446 12.497 1.00 54.69 113 PRO A O 1
ATOM 830 N N . PRO A 1 114 ? 18.250 2.464 10.293 1.00 55.34 114 PRO A N 1
ATOM 831 C CA . PRO A 1 114 ? 17.817 2.668 8.907 1.00 55.34 114 PRO A CA 1
ATOM 832 C C . PRO A 1 114 ? 18.195 1.561 7.902 1.00 55.34 114 PRO A C 1
ATOM 834 O O . PRO A 1 114 ? 17.966 1.758 6.709 1.00 55.34 114 PRO A O 1
ATOM 837 N N . ASN A 1 115 ? 18.794 0.446 8.328 1.00 53.94 115 ASN A N 1
ATOM 838 C CA . ASN A 1 115 ? 19.561 -0.414 7.418 1.00 53.94 115 ASN A CA 1
ATOM 839 C C . ASN A 1 115 ? 18.751 -1.536 6.755 1.00 53.94 115 ASN A C 1
ATOM 841 O O . ASN A 1 115 ? 19.119 -1.961 5.662 1.00 53.94 115 ASN A O 1
ATOM 845 N N . PHE A 1 116 ? 17.654 -1.991 7.370 1.00 55.22 116 PHE A N 1
ATOM 846 C CA . PHE A 1 116 ? 16.876 -3.115 6.830 1.00 55.22 116 PHE A CA 1
ATOM 847 C C . PHE A 1 116 ? 15.366 -2.850 6.770 1.00 55.22 116 PHE A C 1
ATOM 849 O O . PHE A 1 116 ? 14.733 -3.167 5.772 1.00 55.22 116 PHE A O 1
ATOM 856 N N . TYR A 1 117 ? 14.780 -2.211 7.787 1.00 58.03 117 TYR A N 1
ATOM 857 C CA . TYR A 1 117 ? 13.352 -1.876 7.830 1.00 58.03 117 TYR A CA 1
ATOM 858 C C . TYR A 1 117 ? 13.114 -0.543 8.562 1.00 58.03 117 TYR A C 1
ATOM 860 O O . TYR A 1 117 ? 13.918 -0.154 9.408 1.00 58.03 117 TYR A O 1
ATOM 868 N N . PRO A 1 118 ? 12.007 0.172 8.287 1.00 60.53 118 PRO A N 1
ATOM 869 C CA . PRO A 1 118 ? 10.959 -0.179 7.331 1.00 60.53 118 PRO A CA 1
ATOM 870 C C . PRO A 1 118 ? 11.298 0.192 5.881 1.00 60.53 118 PRO A C 1
ATOM 872 O O . PRO A 1 118 ? 11.658 1.341 5.593 1.00 60.53 118 PRO A O 1
ATOM 875 N N . PHE A 1 119 ? 11.089 -0.760 4.959 1.00 71.81 119 PHE A N 1
ATOM 876 C CA . PHE A 1 119 ? 10.955 -0.446 3.537 1.00 71.81 119 PHE A CA 1
ATOM 877 C C . PHE A 1 119 ? 9.738 0.470 3.325 1.00 71.81 119 PHE A C 1
ATOM 879 O O . PHE A 1 119 ? 8.919 0.721 4.219 1.00 71.81 119 PHE A O 1
ATOM 886 N N . ARG A 1 120 ? 9.658 1.096 2.150 1.00 78.81 120 ARG A N 1
ATOM 887 C CA . ARG A 1 120 ? 8.752 2.233 1.929 1.00 78.81 120 ARG A CA 1
ATOM 888 C C . ARG A 1 120 ? 7.279 1.843 2.096 1.00 78.81 120 ARG A C 1
ATOM 890 O O . ARG A 1 120 ? 6.484 2.661 2.557 1.00 78.81 120 ARG A O 1
ATOM 897 N N . GLU A 1 121 ? 6.941 0.619 1.723 1.00 86.38 121 GLU A N 1
ATOM 898 C CA . GLU A 1 121 ? 5.618 0.010 1.797 1.00 86.38 121 GLU A CA 1
ATOM 899 C C . GLU A 1 121 ? 5.205 -0.226 3.257 1.00 86.38 121 GLU A C 1
ATOM 901 O O . GLU A 1 121 ? 4.111 0.172 3.657 1.00 86.38 121 GLU A O 1
ATOM 906 N N . ASP A 1 122 ? 6.111 -0.752 4.084 1.00 89.12 122 ASP A N 1
ATOM 907 C CA . ASP A 1 122 ? 5.887 -0.978 5.520 1.00 89.12 122 ASP A CA 1
ATOM 908 C C . ASP A 1 122 ? 5.686 0.325 6.277 1.00 89.12 122 ASP A C 1
ATOM 910 O O . ASP A 1 122 ? 4.814 0.438 7.142 1.00 89.12 122 ASP A O 1
ATOM 914 N N . LYS A 1 123 ? 6.466 1.346 5.908 1.00 89.69 123 LYS A N 1
ATOM 915 C CA . LYS A 1 123 ? 6.302 2.690 6.455 1.00 89.69 123 LYS A CA 1
ATOM 916 C C . LYS A 1 123 ? 4.916 3.246 6.141 1.00 89.69 123 LYS A C 1
ATOM 918 O O . LYS A 1 123 ? 4.293 3.835 7.021 1.00 89.69 123 LYS A O 1
ATOM 923 N N . LEU A 1 124 ? 4.423 3.060 4.914 1.00 93.12 124 LEU A N 1
ATOM 924 C CA . LEU A 1 124 ? 3.075 3.502 4.563 1.00 93.12 124 LEU A CA 1
ATOM 925 C C . LEU A 1 124 ? 2.008 2.710 5.326 1.00 93.12 124 LEU A C 1
ATOM 927 O O . LEU A 1 124 ? 1.047 3.316 5.784 1.00 93.12 124 LEU A O 1
ATOM 931 N N . LEU A 1 125 ? 2.172 1.394 5.498 1.00 95.00 125 LEU A N 1
ATOM 932 C CA . LEU A 1 125 ? 1.238 0.569 6.271 1.00 95.00 125 LEU A CA 1
ATOM 933 C C . LEU A 1 125 ? 1.139 1.037 7.732 1.00 95.00 125 LEU A C 1
ATOM 935 O O . LEU A 1 125 ? 0.035 1.190 8.253 1.00 95.00 125 LEU A O 1
ATOM 939 N N . LEU A 1 126 ? 2.274 1.337 8.373 1.00 94.50 126 LEU A N 1
ATOM 940 C CA . LEU A 1 126 ? 2.310 1.896 9.729 1.00 94.50 126 LEU A CA 1
ATOM 941 C C . LEU A 1 126 ? 1.656 3.282 9.805 1.00 94.50 126 LEU A C 1
ATOM 943 O O . LEU A 1 126 ? 0.898 3.559 10.733 1.00 94.50 126 LEU A O 1
ATOM 947 N N . GLU A 1 127 ? 1.918 4.160 8.842 1.00 94.62 127 GLU A N 1
ATOM 948 C CA . GLU A 1 127 ? 1.293 5.484 8.802 1.00 94.62 127 GLU A CA 1
ATOM 949 C C . GLU A 1 127 ? -0.221 5.409 8.549 1.00 94.62 127 GLU A C 1
ATOM 951 O O . GLU A 1 127 ? -0.993 6.123 9.191 1.00 94.62 127 GLU A O 1
ATOM 956 N N . ALA A 1 128 ? -0.662 4.503 7.675 1.00 95.31 128 ALA A N 1
ATOM 957 C CA . ALA A 1 128 ? -2.075 4.255 7.413 1.00 95.31 128 ALA A CA 1
ATOM 958 C C . ALA A 1 128 ? -2.794 3.668 8.634 1.00 95.31 128 ALA A C 1
ATOM 960 O O . ALA A 1 128 ? -3.918 4.069 8.928 1.00 95.31 128 ALA A O 1
ATOM 961 N N . GLY A 1 129 ? -2.139 2.777 9.386 1.00 94.62 129 GLY A N 1
ATOM 962 C CA . GLY A 1 129 ? -2.642 2.282 10.667 1.00 94.62 129 GLY A CA 1
ATOM 963 C C . GLY A 1 129 ? -2.868 3.396 11.684 1.00 94.62 129 GLY A C 1
ATOM 964 O O . GLY A 1 129 ? -3.948 3.473 12.265 1.00 94.62 129 GLY A O 1
ATOM 965 N N . LEU A 1 130 ? -1.904 4.311 11.839 1.00 93.81 130 LEU A N 1
ATOM 966 C CA . LEU A 1 130 ? -2.064 5.486 12.708 1.00 93.81 130 LEU A CA 1
ATOM 967 C C . LEU A 1 130 ? -3.228 6.373 12.262 1.00 93.81 130 LEU A C 1
ATOM 969 O O . LEU A 1 130 ? -4.063 6.744 13.085 1.00 93.81 130 LEU A O 1
ATOM 973 N N . ALA A 1 131 ? -3.316 6.675 10.963 1.00 93.69 131 ALA A N 1
ATOM 974 C CA . ALA A 1 131 ? -4.421 7.459 10.415 1.00 93.69 131 ALA A CA 1
ATOM 975 C C . ALA A 1 131 ? -5.782 6.789 10.684 1.00 93.69 131 ALA A C 1
ATOM 977 O O . ALA A 1 131 ? -6.747 7.471 11.030 1.00 93.69 131 ALA A O 1
ATOM 978 N N . MET A 1 132 ? -5.848 5.457 10.600 1.00 92.62 132 MET A N 1
ATOM 979 C CA . MET A 1 132 ? -7.062 4.688 10.871 1.00 92.62 132 MET A CA 1
ATOM 980 C C . MET A 1 132 ? -7.467 4.667 12.340 1.00 92.62 132 MET A C 1
ATOM 982 O O . MET A 1 132 ? -8.656 4.783 12.631 1.00 92.62 132 MET A O 1
ATOM 986 N N . ILE A 1 133 ? -6.513 4.569 13.267 1.00 92.31 133 ILE A N 1
ATOM 987 C CA . ILE A 1 133 ? -6.794 4.645 14.709 1.00 92.31 133 ILE A CA 1
ATOM 988 C C . ILE A 1 133 ? -7.468 5.984 15.037 1.00 92.31 133 ILE A C 1
ATOM 990 O O . ILE A 1 133 ? -8.510 5.999 15.692 1.00 92.31 133 ILE A O 1
ATOM 994 N N . VAL A 1 134 ? -6.921 7.091 14.520 1.00 90.19 134 VAL A N 1
ATOM 995 C CA . VAL A 1 134 ? -7.488 8.438 14.705 1.00 90.19 134 VAL A CA 1
ATOM 996 C C . VAL A 1 134 ? -8.858 8.549 14.031 1.00 90.19 134 VAL A C 1
ATOM 998 O O . VAL A 1 134 ? -9.818 9.000 14.648 1.00 90.19 134 VAL A O 1
ATOM 1001 N N . PHE A 1 135 ? -8.991 8.071 12.791 1.00 87.38 135 PHE A N 1
ATOM 1002 C CA . PHE A 1 135 ? -10.254 8.123 12.053 1.00 87.38 135 PHE A CA 1
ATOM 1003 C C . PHE A 1 135 ? -11.405 7.400 12.770 1.00 87.38 135 PHE A C 1
ATOM 1005 O O . PHE A 1 135 ? -12.524 7.910 12.807 1.00 87.38 135 PHE A O 1
ATOM 1012 N N . VAL A 1 136 ? -11.155 6.217 13.343 1.00 83.62 136 VAL A N 1
ATOM 1013 C CA . VAL A 1 136 ? -12.194 5.450 14.050 1.00 83.62 136 VAL A CA 1
ATOM 1014 C C . VAL A 1 136 ? -12.642 6.164 15.332 1.00 83.62 136 VAL A C 1
ATOM 1016 O O . VAL A 1 136 ? -13.828 6.132 15.655 1.00 83.62 136 VAL A O 1
ATOM 1019 N N . GLN A 1 137 ? -11.738 6.847 16.038 1.00 75.75 137 GLN A N 1
ATOM 1020 C CA . GLN A 1 137 ? -12.082 7.638 17.228 1.00 75.75 137 GLN A CA 1
ATOM 1021 C C . GLN A 1 137 ? -12.949 8.863 16.894 1.00 75.75 137 GLN A C 1
ATOM 1023 O O . GLN A 1 137 ? -13.793 9.268 17.691 1.00 75.75 137 GLN A O 1
ATOM 1028 N N . GLU A 1 138 ? -12.777 9.430 15.701 1.00 68.62 138 GLU A N 1
ATOM 1029 C CA . GLU A 1 138 ? -13.442 10.654 15.242 1.00 68.62 138 GLU A CA 1
ATOM 1030 C C . GLU A 1 138 ? -14.831 10.433 14.621 1.00 68.62 138 GLU A C 1
ATOM 1032 O O . GLU A 1 138 ? -15.361 11.339 13.986 1.00 68.62 138 GLU A O 1
ATOM 1037 N N . GLN A 1 139 ? -15.478 9.274 14.796 1.00 62.88 139 GLN A N 1
ATOM 1038 C CA . GLN A 1 139 ? -16.783 8.975 14.169 1.00 62.88 139 GLN A CA 1
ATOM 1039 C C . GLN A 1 139 ? -17.949 9.917 14.569 1.00 62.88 139 GLN A C 1
ATOM 1041 O O . GLN A 1 139 ? -19.066 9.766 14.070 1.00 62.88 139 GLN A O 1
ATOM 1046 N N . SER A 1 140 ? -17.705 10.937 15.399 1.00 55.38 140 SER A N 1
ATOM 1047 C CA . SER A 1 140 ? -18.610 12.076 15.562 1.00 55.38 140 SER A CA 1
ATOM 1048 C C . SER A 1 140 ? -18.525 13.016 14.343 1.00 55.38 140 SER A C 1
ATOM 1050 O O . SER A 1 140 ? -17.449 13.520 14.029 1.00 55.38 140 SER A O 1
ATOM 1052 N N . PRO A 1 141 ? -19.639 13.316 13.646 1.00 53.19 141 PRO A N 1
ATOM 1053 C CA . PRO A 1 141 ? -19.658 14.014 12.357 1.00 53.19 141 PRO A CA 1
ATOM 1054 C C . PRO A 1 141 ? -19.456 15.537 12.486 1.00 53.19 141 PRO A C 1
ATOM 1056 O O . PRO A 1 141 ? -20.207 16.336 11.914 1.00 53.19 141 PRO A O 1
ATOM 1059 N N . SER A 1 142 ? -18.437 15.972 13.228 1.00 55.97 142 SER A N 1
ATOM 1060 C CA . SER A 1 142 ? -17.961 17.351 13.186 1.00 55.97 142 SER A CA 1
ATOM 1061 C C . SER A 1 142 ? -17.397 17.630 11.792 1.00 55.97 142 SER A C 1
ATOM 1063 O O . SER A 1 142 ? -16.314 17.195 11.421 1.00 55.97 142 SER A O 1
ATOM 1065 N N . ARG A 1 143 ? -18.154 18.375 10.980 1.00 50.97 143 ARG A N 1
ATOM 1066 C CA . ARG A 1 143 ? -17.835 18.698 9.576 1.00 50.97 143 ARG A CA 1
ATOM 1067 C C . ARG A 1 143 ? -16.489 19.423 9.386 1.00 50.97 143 ARG A C 1
ATOM 1069 O O . ARG A 1 143 ? -16.055 19.559 8.246 1.00 50.97 143 ARG A O 1
ATOM 1076 N N . LYS A 1 144 ? -15.868 19.936 10.452 1.00 50.16 144 LYS A N 1
ATOM 1077 C CA . LYS A 1 144 ? -14.760 20.892 10.350 1.00 50.16 144 LYS A CA 1
ATOM 1078 C C . LYS A 1 144 ? -13.368 20.273 10.482 1.00 50.16 144 LYS A C 1
ATOM 1080 O O . LYS A 1 144 ? -12.460 20.812 9.865 1.00 50.16 144 LYS A O 1
ATOM 1085 N N . GLU A 1 145 ? -13.192 19.149 11.175 1.00 59.53 145 GLU A N 1
ATOM 1086 C CA . GLU A 1 145 ? -11.857 18.598 11.462 1.00 59.53 145 GLU A CA 1
ATOM 1087 C C . GLU A 1 145 ? -11.925 17.070 11.608 1.00 59.53 145 GLU A C 1
ATOM 1089 O O . GLU A 1 145 ? -12.071 16.561 12.710 1.00 59.53 145 GLU A O 1
ATOM 1094 N N . ASN A 1 146 ? -11.837 16.326 10.498 1.00 78.38 146 ASN A N 1
ATOM 1095 C CA . ASN A 1 146 ? -11.515 14.895 10.579 1.00 78.38 146 ASN A CA 1
ATOM 1096 C C . ASN A 1 146 ? -10.014 14.751 10.344 1.00 78.38 146 ASN A C 1
ATOM 1098 O O . ASN A 1 146 ? -9.574 14.623 9.192 1.00 78.38 146 ASN A O 1
ATOM 1102 N N . LEU A 1 147 ? -9.239 14.811 11.425 1.00 87.19 147 LEU A N 1
ATOM 1103 C CA . LEU A 1 147 ? -7.790 14.669 11.389 1.00 87.19 147 LEU A CA 1
ATOM 1104 C C . LEU A 1 147 ? -7.396 13.328 10.772 1.00 87.19 147 LEU A C 1
ATOM 1106 O O . LEU A 1 147 ? -6.460 13.298 9.984 1.00 87.19 147 LEU A O 1
ATOM 1110 N N . GLY A 1 148 ? -8.139 12.247 11.032 1.00 87.56 148 GLY A N 1
ATOM 1111 C CA . GLY A 1 148 ? -7.858 10.932 10.445 1.00 87.56 148 GLY A CA 1
ATOM 1112 C C . GLY A 1 148 ? -7.850 10.944 8.910 1.00 87.56 148 GLY A C 1
ATOM 1113 O O . GLY A 1 148 ? -6.950 10.382 8.286 1.00 87.56 148 GLY A O 1
ATOM 1114 N N . ARG A 1 149 ? -8.789 11.670 8.285 1.00 88.06 149 ARG A N 1
ATOM 1115 C CA . ARG A 1 149 ? -8.848 11.831 6.817 1.00 88.06 149 ARG A CA 1
ATOM 1116 C C . ARG A 1 149 ? -7.739 12.728 6.290 1.00 88.06 149 ARG A C 1
ATOM 1118 O O . ARG A 1 149 ? -7.136 12.431 5.263 1.00 88.06 149 ARG A O 1
ATOM 1125 N N . LEU A 1 150 ? -7.440 13.814 7.002 1.00 91.50 150 LEU A N 1
ATOM 1126 C CA . LEU A 1 150 ? -6.332 14.697 6.640 1.00 91.50 150 LEU A CA 1
ATOM 1127 C C . LEU A 1 150 ? -4.988 13.961 6.726 1.00 91.50 150 LEU A C 1
ATOM 1129 O O . LEU A 1 150 ? -4.163 14.092 5.827 1.00 91.50 150 LEU A O 1
ATOM 1133 N N . LEU A 1 151 ? -4.789 13.154 7.771 1.00 93.50 151 LEU A N 1
ATOM 1134 C CA . LEU A 1 151 ? -3.628 12.285 7.933 1.00 93.50 151 LEU A CA 1
ATOM 1135 C C . LEU A 1 151 ? -3.564 11.254 6.808 1.00 93.50 151 LEU A C 1
ATOM 1137 O O . LEU A 1 151 ? -2.496 11.076 6.230 1.00 93.50 151 LEU A O 1
ATOM 1141 N N . ALA A 1 152 ? -4.685 10.626 6.447 1.00 93.25 152 ALA A N 1
ATOM 1142 C CA . ALA A 1 152 ? -4.726 9.674 5.342 1.00 93.25 152 ALA A CA 1
ATOM 1143 C C . ALA A 1 152 ? -4.325 10.327 4.004 1.00 93.25 152 ALA A C 1
ATOM 1145 O O . ALA A 1 152 ? -3.419 9.843 3.317 1.00 93.25 152 ALA A O 1
ATOM 1146 N N . ALA A 1 153 ? -4.924 11.479 3.686 1.00 94.56 153 ALA A N 1
ATOM 1147 C CA . ALA A 1 153 ? -4.595 12.282 2.512 1.00 94.56 153 ALA A CA 1
ATOM 1148 C C . ALA A 1 153 ? -3.121 12.719 2.510 1.00 94.56 153 ALA A C 1
ATOM 1150 O O . ALA A 1 153 ? -2.449 12.618 1.482 1.00 94.56 153 ALA A O 1
ATOM 1151 N N . TRP A 1 154 ? -2.597 13.149 3.662 1.00 95.62 154 TRP A N 1
ATOM 1152 C CA . TRP A 1 154 ? -1.194 13.520 3.841 1.00 95.62 154 TRP A CA 1
ATOM 1153 C C . TRP A 1 154 ? -0.249 12.345 3.598 1.00 95.62 154 TRP A C 1
ATOM 1155 O O . TRP A 1 154 ? 0.720 12.492 2.853 1.00 95.62 154 TRP A O 1
ATOM 1165 N N . CYS A 1 155 ? -0.528 11.176 4.176 1.00 95.06 155 CYS A N 1
ATOM 1166 C CA . CYS A 1 155 ? 0.300 9.983 4.012 1.00 95.06 155 CYS A CA 1
ATOM 1167 C C . CYS A 1 155 ? 0.359 9.555 2.543 1.00 95.06 155 CYS A C 1
ATOM 1169 O O . CYS A 1 155 ? 1.450 9.329 2.009 1.00 95.06 155 CYS A O 1
ATOM 1171 N N . LEU A 1 156 ? -0.793 9.531 1.862 1.00 95.69 156 LEU A N 1
ATOM 1172 C CA . LEU A 1 156 ? -0.873 9.179 0.448 1.00 95.69 156 LEU A CA 1
ATOM 1173 C C . LEU A 1 156 ? -0.149 10.197 -0.443 1.00 95.69 156 LEU A C 1
ATOM 1175 O O . LEU A 1 156 ? 0.670 9.799 -1.275 1.00 95.69 156 LEU A O 1
ATOM 1179 N N . PHE A 1 157 ? -0.403 11.496 -0.250 1.00 96.06 157 PHE A N 1
ATOM 1180 C CA . PHE A 1 157 ? 0.303 12.577 -0.946 1.00 96.06 157 PHE A CA 1
ATOM 1181 C C . PHE A 1 157 ? 1.815 12.428 -0.775 1.00 96.06 157 PHE A C 1
ATOM 1183 O O . PHE A 1 157 ? 2.551 12.309 -1.756 1.00 96.06 157 PHE A O 1
ATOM 1190 N N . ARG A 1 158 ? 2.280 12.378 0.476 1.00 95.06 158 ARG A N 1
ATOM 1191 C CA . ARG A 1 158 ? 3.699 12.330 0.822 1.00 95.06 158 ARG A CA 1
ATOM 1192 C C . ARG A 1 158 ? 4.369 11.112 0.202 1.00 95.06 158 ARG A C 1
ATOM 1194 O O . ARG A 1 158 ? 5.464 11.243 -0.345 1.00 95.06 158 ARG A O 1
ATOM 1201 N N . TYR A 1 159 ? 3.722 9.947 0.248 1.00 94.44 159 TYR A N 1
ATOM 1202 C CA . TYR A 1 159 ? 4.221 8.726 -0.377 1.00 94.44 159 TYR A CA 1
ATOM 1203 C C . TYR A 1 159 ? 4.350 8.887 -1.898 1.00 94.44 159 TYR A C 1
ATOM 1205 O O . TYR A 1 159 ? 5.457 8.776 -2.435 1.00 94.44 159 TYR A O 1
ATOM 1213 N N . ARG A 1 160 ? 3.245 9.203 -2.587 1.00 95.12 160 ARG A N 1
ATOM 1214 C CA . ARG A 1 160 ? 3.170 9.271 -4.058 1.00 95.12 160 ARG A CA 1
ATOM 1215 C C . ARG A 1 160 ? 4.114 10.326 -4.618 1.00 95.12 160 ARG A C 1
ATOM 1217 O O . ARG A 1 160 ? 4.894 10.044 -5.530 1.00 95.12 160 ARG A O 1
ATOM 1224 N N . PHE A 1 161 ? 4.090 11.510 -4.015 1.00 96.38 161 PHE A N 1
ATOM 1225 C CA . PHE A 1 161 ? 4.951 12.616 -4.392 1.00 96.38 161 PHE A CA 1
ATOM 1226 C C . PHE A 1 161 ? 6.422 12.244 -4.202 1.00 96.38 161 PHE A C 1
ATOM 1228 O O . PHE A 1 161 ? 7.204 12.360 -5.137 1.00 96.38 161 PHE A O 1
ATOM 1235 N N . THR A 1 162 ? 6.810 11.708 -3.038 1.00 94.25 162 THR A N 1
ATOM 1236 C CA . THR A 1 162 ? 8.219 11.371 -2.759 1.00 94.25 162 THR A CA 1
ATOM 1237 C C . THR A 1 162 ? 8.745 10.257 -3.666 1.00 94.25 162 THR A C 1
ATOM 1239 O O . THR A 1 162 ? 9.922 10.268 -4.030 1.00 94.25 162 THR A O 1
ATOM 1242 N N . VAL A 1 163 ? 7.917 9.268 -4.026 1.00 91.69 163 VAL A N 1
ATOM 1243 C CA . VAL A 1 163 ? 8.302 8.215 -4.986 1.00 91.69 163 VAL A CA 1
ATOM 1244 C C . VAL A 1 163 ? 8.621 8.824 -6.344 1.00 91.69 163 VAL A C 1
ATOM 1246 O O . VAL A 1 163 ? 9.730 8.634 -6.845 1.00 91.69 163 VAL A O 1
ATOM 1249 N N . MET A 1 164 ? 7.687 9.578 -6.920 1.00 95.12 164 MET A N 1
ATOM 1250 C CA . MET A 1 164 ? 7.868 10.106 -8.269 1.00 95.12 164 MET A CA 1
ATOM 1251 C C . MET A 1 164 ? 8.886 11.249 -8.321 1.00 95.12 164 MET A C 1
ATOM 1253 O O . MET A 1 164 ? 9.672 11.331 -9.259 1.00 95.12 164 MET A O 1
ATOM 1257 N N . PHE A 1 165 ? 8.939 12.093 -7.290 1.00 95.94 165 PHE A N 1
ATOM 1258 C CA . PHE A 1 165 ? 9.903 13.185 -7.209 1.00 95.94 165 PHE A CA 1
ATOM 1259 C C . PHE A 1 165 ? 11.332 12.643 -7.231 1.00 95.94 165 PHE A C 1
ATOM 1261 O O . PHE A 1 165 ? 12.130 13.070 -8.053 1.00 95.94 165 PHE A O 1
ATOM 1268 N N . LYS A 1 166 ? 11.638 11.615 -6.425 1.00 93.19 166 LYS A N 1
ATOM 1269 C CA . LYS A 1 166 ? 12.961 10.969 -6.444 1.00 93.19 166 LYS A CA 1
ATOM 1270 C C . LYS A 1 166 ? 13.304 10.371 -7.813 1.00 93.19 166 LYS A C 1
ATOM 1272 O O . LYS A 1 166 ? 14.445 10.494 -8.245 1.00 93.19 166 LYS A O 1
ATOM 1277 N N . LYS A 1 167 ? 12.326 9.767 -8.500 1.00 91.94 167 LYS A N 1
ATOM 1278 C CA . LYS A 1 167 ? 12.496 9.251 -9.869 1.00 91.94 167 LYS A CA 1
ATOM 1279 C C . LYS A 1 167 ? 12.859 10.376 -10.853 1.00 91.94 167 LYS A C 1
ATOM 1281 O O . LYS A 1 167 ? 13.788 10.222 -11.637 1.00 91.94 167 LYS A O 1
ATOM 1286 N N . MET A 1 168 ? 12.193 11.528 -10.760 1.00 94.56 168 MET A N 1
ATOM 1287 C CA . MET A 1 168 ? 12.403 12.681 -11.652 1.00 94.56 168 MET A CA 1
ATOM 1288 C C . MET A 1 168 ? 13.642 13.523 -11.316 1.00 94.56 168 MET A C 1
ATOM 1290 O O . MET A 1 168 ? 14.241 14.134 -12.203 1.00 94.56 168 MET A O 1
ATOM 1294 N N . SER A 1 169 ? 14.046 13.573 -10.048 1.00 94.44 169 SER A N 1
ATOM 1295 C CA . SER A 1 169 ? 15.227 14.314 -9.589 1.00 94.44 169 SER A CA 1
ATOM 1296 C C . SER A 1 169 ? 16.542 13.562 -9.801 1.00 94.44 169 SER A C 1
ATOM 1298 O O . SER A 1 169 ? 17.601 14.157 -9.623 1.00 94.44 169 SER A O 1
ATOM 1300 N N . GLY A 1 170 ? 16.494 12.282 -10.180 1.00 91.12 170 GLY A N 1
ATOM 1301 C CA . GLY A 1 170 ? 17.688 11.487 -10.458 1.00 91.12 170 GLY A CA 1
ATOM 1302 C C . GLY A 1 170 ? 18.516 12.019 -11.634 1.00 91.12 170 GLY A C 1
ATOM 1303 O O . GLY A 1 170 ? 18.037 12.788 -12.467 1.00 91.12 170 GLY A O 1
ATOM 1304 N N . SER A 1 171 ? 19.772 11.575 -11.710 1.00 89.62 171 SER A N 1
ATOM 1305 C CA . SER A 1 171 ? 20.711 11.950 -12.779 1.00 89.62 171 SER A CA 1
ATOM 1306 C C . SER A 1 171 ? 20.390 11.312 -14.134 1.00 89.62 171 SER A C 1
ATOM 1308 O O . SER A 1 171 ? 20.933 11.731 -15.148 1.00 89.62 171 SER A O 1
ATOM 1310 N N . CYS A 1 172 ? 19.547 10.277 -14.157 1.00 87.81 172 CYS A N 1
ATOM 1311 C CA . CYS A 1 172 ? 19.185 9.552 -15.368 1.00 87.81 172 CYS A CA 1
ATOM 1312 C C . CYS A 1 172 ? 17.925 10.146 -16.011 1.00 87.81 172 CYS A C 1
ATOM 1314 O O . CYS A 1 172 ? 16.886 10.269 -15.360 1.00 87.81 172 CYS A O 1
ATOM 1316 N N . ASP A 1 173 ? 17.989 10.429 -17.311 1.00 91.75 173 ASP A N 1
ATOM 1317 C CA . ASP A 1 173 ? 16.886 11.060 -18.042 1.00 91.75 173 ASP A CA 1
ATOM 1318 C C . ASP A 1 173 ? 15.715 10.119 -18.354 1.00 91.75 173 ASP A C 1
ATOM 1320 O O . ASP A 1 173 ? 14.671 10.583 -18.797 1.00 91.75 173 ASP A O 1
ATOM 1324 N N . VAL A 1 174 ? 15.830 8.814 -18.087 1.00 91.50 174 VAL A N 1
ATOM 1325 C CA . VAL A 1 174 ? 14.822 7.790 -18.438 1.00 91.50 174 VAL A CA 1
ATOM 1326 C C . VAL A 1 174 ? 13.427 8.079 -17.857 1.00 91.50 174 VAL A C 1
ATOM 1328 O O . VAL A 1 174 ? 12.408 7.796 -18.495 1.00 91.50 174 VAL A O 1
ATOM 1331 N N . TRP A 1 175 ? 13.357 8.672 -16.661 1.00 92.25 175 TRP A N 1
ATOM 1332 C CA . TRP A 1 175 ? 12.086 9.088 -16.057 1.00 92.25 175 TRP A CA 1
ATOM 1333 C C . TRP A 1 175 ? 11.547 10.378 -16.687 1.00 92.25 175 TRP A C 1
ATOM 1335 O O . TRP A 1 175 ? 10.346 10.478 -16.927 1.00 92.25 175 TRP A O 1
ATOM 1345 N N . ARG A 1 176 ? 12.430 11.325 -17.029 1.00 93.69 176 ARG A N 1
ATOM 1346 C CA . ARG A 1 176 ? 12.079 12.621 -17.642 1.00 93.69 176 ARG A CA 1
ATOM 1347 C C . ARG A 1 176 ? 11.686 12.496 -19.113 1.00 93.69 176 ARG A C 1
ATOM 1349 O O . ARG A 1 176 ? 10.863 13.262 -19.598 1.00 93.69 176 ARG A O 1
ATOM 1356 N N . SER A 1 177 ? 12.247 11.517 -19.816 1.00 94.12 177 SER A N 1
ATOM 1357 C CA . SER A 1 177 ? 11.904 11.170 -21.197 1.00 94.12 177 SER A CA 1
ATOM 1358 C C . SER A 1 177 ? 10.656 10.281 -21.301 1.00 94.12 177 SER A C 1
ATOM 1360 O O . SER A 1 177 ? 10.232 9.938 -22.411 1.00 94.12 177 SER A O 1
ATOM 1362 N N . PHE A 1 178 ? 10.077 9.890 -20.156 1.00 94.31 178 PHE A N 1
ATOM 1363 C CA . PHE A 1 178 ? 8.940 8.975 -20.035 1.00 94.31 178 PHE A CA 1
ATOM 1364 C C . PHE A 1 178 ? 9.161 7.615 -20.717 1.00 94.31 178 PHE A C 1
ATOM 1366 O O . PHE A 1 178 ? 8.209 6.981 -21.171 1.00 94.31 178 PHE A O 1
ATOM 1373 N N . THR A 1 179 ? 10.409 7.144 -20.805 1.00 91.44 179 THR A N 1
ATOM 1374 C CA . THR A 1 179 ? 10.738 5.846 -21.419 1.00 91.44 179 THR A CA 1
ATOM 1375 C C . THR A 1 179 ? 10.956 4.728 -20.405 1.00 91.44 179 THR A C 1
ATOM 1377 O O . THR A 1 179 ? 11.134 3.587 -20.818 1.00 91.44 179 THR A O 1
ATOM 1380 N N . ALA A 1 180 ? 10.904 5.021 -19.101 1.00 90.62 180 ALA A N 1
ATOM 1381 C CA . ALA A 1 180 ? 11.150 4.054 -18.025 1.00 90.62 180 ALA A CA 1
ATOM 1382 C C . ALA A 1 180 ? 10.342 2.753 -18.153 1.00 90.62 180 ALA A C 1
ATOM 1384 O O . ALA A 1 180 ? 10.882 1.670 -17.942 1.00 90.62 180 ALA A O 1
ATOM 1385 N N . LEU A 1 181 ? 9.076 2.845 -18.574 1.00 90.25 181 LEU A N 1
ATOM 1386 C CA . LEU A 1 181 ? 8.186 1.685 -18.662 1.00 90.25 181 LEU A CA 1
ATOM 1387 C C . LEU A 1 181 ? 8.600 0.668 -19.743 1.00 90.25 181 LEU A C 1
ATOM 1389 O O . LEU A 1 181 ? 8.175 -0.479 -19.681 1.00 90.25 181 LEU A O 1
ATOM 1393 N N . GLN A 1 182 ? 9.464 1.045 -20.696 1.00 90.44 182 GLN A N 1
ATOM 1394 C CA . GLN A 1 182 ? 9.989 0.118 -21.713 1.00 90.44 182 GLN A CA 1
ATOM 1395 C C . GLN A 1 182 ? 10.822 -1.015 -21.112 1.00 90.44 182 GLN A C 1
ATOM 1397 O O . GLN A 1 182 ? 10.887 -2.096 -21.689 1.00 90.44 182 GLN A O 1
ATOM 1402 N N . ALA A 1 183 ? 11.459 -0.758 -19.970 1.00 87.19 183 ALA A N 1
ATOM 1403 C CA . ALA A 1 183 ? 12.289 -1.727 -19.269 1.00 87.19 183 ALA A CA 1
ATOM 1404 C C . ALA A 1 183 ? 11.627 -2.241 -17.977 1.00 87.19 183 ALA A C 1
ATOM 1406 O O . ALA A 1 183 ? 12.288 -2.876 -17.160 1.00 87.19 183 ALA A O 1
ATOM 1407 N N . ALA A 1 184 ? 10.337 -1.950 -17.759 1.00 85.81 184 ALA A N 1
ATOM 1408 C CA . ALA A 1 184 ? 9.662 -2.270 -16.500 1.00 85.81 184 ALA A CA 1
ATOM 1409 C C . ALA A 1 184 ? 9.640 -3.774 -16.215 1.00 85.81 184 ALA A C 1
ATOM 1411 O O . ALA A 1 184 ? 9.912 -4.187 -15.097 1.00 85.81 184 ALA A O 1
ATOM 1412 N N . TYR A 1 185 ? 9.384 -4.605 -17.226 1.00 86.94 185 TYR A N 1
ATOM 1413 C CA . TYR A 1 185 ? 9.372 -6.056 -17.043 1.00 86.94 185 TYR A CA 1
ATOM 1414 C C . TYR A 1 185 ? 10.746 -6.611 -16.632 1.00 86.94 185 TYR A C 1
ATOM 1416 O O . TYR A 1 185 ? 10.814 -7.564 -15.866 1.00 86.94 185 TYR A O 1
ATOM 1424 N N . GLN A 1 186 ? 11.840 -6.025 -17.127 1.00 88.75 186 GLN A N 1
ATOM 1425 C CA . GLN A 1 186 ? 13.196 -6.498 -16.838 1.00 88.75 186 GLN A CA 1
ATOM 1426 C C . GLN A 1 186 ? 13.780 -5.938 -15.538 1.00 88.75 186 GLN A C 1
ATOM 1428 O O . GLN A 1 186 ? 14.672 -6.560 -14.969 1.00 88.75 186 GLN A O 1
ATOM 1433 N N . LEU A 1 187 ? 13.353 -4.743 -15.121 1.00 86.44 187 LEU A N 1
ATOM 1434 C CA . LEU A 1 187 ? 13.971 -4.013 -14.008 1.00 86.44 187 LEU A CA 1
ATOM 1435 C C . LEU A 1 187 ? 13.166 -4.065 -12.710 1.00 86.44 187 LEU A C 1
ATOM 1437 O O . LEU A 1 187 ? 13.733 -3.832 -11.644 1.00 86.44 187 LEU A O 1
ATOM 1441 N N . GLU A 1 188 ? 11.862 -4.326 -12.776 1.00 87.19 188 GLU A N 1
ATOM 1442 C CA . GLU A 1 188 ? 11.039 -4.448 -11.575 1.00 87.19 188 GLU A CA 1
ATOM 1443 C C . GLU A 1 188 ? 11.314 -5.785 -10.877 1.00 87.19 188 GLU A C 1
ATOM 1445 O O . GLU A 1 188 ? 11.496 -6.813 -11.525 1.00 87.19 188 GLU A O 1
ATOM 1450 N N . ALA A 1 189 ? 11.337 -5.779 -9.542 1.00 84.69 189 ALA A N 1
ATOM 1451 C CA . ALA A 1 189 ? 11.675 -6.971 -8.759 1.00 84.69 189 ALA A CA 1
ATOM 1452 C C . ALA A 1 189 ? 10.642 -8.100 -8.928 1.00 84.69 189 ALA A C 1
ATOM 1454 O O . ALA A 1 189 ? 10.999 -9.275 -8.968 1.00 84.69 189 ALA A O 1
ATOM 1455 N N . PHE A 1 190 ? 9.360 -7.734 -9.043 1.00 87.44 190 PHE A N 1
ATOM 1456 C CA . PHE A 1 190 ? 8.243 -8.669 -9.182 1.00 87.44 190 PHE A CA 1
ATOM 1457 C C . PHE A 1 190 ? 7.241 -8.163 -10.234 1.00 87.44 190 PHE A C 1
ATOM 1459 O O . PHE A 1 190 ? 6.175 -7.643 -9.878 1.00 87.44 190 PHE A O 1
ATOM 1466 N N . PRO A 1 191 ? 7.570 -8.262 -11.536 1.00 90.69 191 PRO A N 1
ATOM 1467 C CA . PRO A 1 191 ? 6.670 -7.840 -12.599 1.00 90.69 191 PRO A CA 1
ATOM 1468 C C . PRO A 1 191 ? 5.451 -8.767 -12.655 1.00 90.69 191 PRO A C 1
ATOM 1470 O O . PRO A 1 191 ? 5.563 -9.987 -12.525 1.00 90.69 191 PRO A O 1
ATOM 1473 N N . LEU A 1 192 ? 4.268 -8.193 -12.865 1.00 91.31 192 LEU A N 1
ATOM 1474 C CA . LEU A 1 192 ? 3.050 -8.978 -13.071 1.00 91.31 192 LEU A CA 1
ATOM 1475 C C . LEU A 1 192 ? 2.935 -9.459 -14.528 1.00 91.31 192 LEU A C 1
ATOM 1477 O O . LEU A 1 192 ? 3.507 -8.835 -15.426 1.00 91.31 192 LEU A O 1
ATOM 1481 N N . PRO A 1 193 ? 2.159 -10.527 -14.809 1.00 89.12 193 PRO A N 1
ATOM 1482 C CA . PRO A 1 193 ? 1.978 -11.035 -16.174 1.00 89.12 193 PRO A CA 1
ATOM 1483 C C . PRO A 1 193 ? 1.493 -9.978 -17.178 1.00 89.12 193 PRO A C 1
ATOM 1485 O O . PRO A 1 193 ? 1.850 -10.025 -18.352 1.00 89.12 193 PRO A O 1
ATOM 1488 N N . SER A 1 194 ? 0.718 -8.991 -16.720 1.00 87.31 194 SER A N 1
ATOM 1489 C CA . SER A 1 194 ? 0.242 -7.851 -17.516 1.00 87.31 194 SER A CA 1
ATOM 1490 C C . SER A 1 194 ? 1.344 -6.884 -17.959 1.00 87.31 194 SER A C 1
ATOM 1492 O O . SER A 1 194 ? 1.132 -6.111 -18.890 1.00 87.31 194 SER A O 1
ATOM 1494 N N . THR A 1 195 ? 2.534 -6.945 -17.368 1.00 89.50 195 THR A N 1
ATOM 1495 C CA . THR A 1 195 ? 3.674 -6.082 -17.727 1.00 89.50 195 THR A CA 1
ATOM 1496 C C . THR A 1 195 ? 4.383 -6.561 -18.984 1.00 89.50 195 THR A C 1
ATOM 1498 O O . THR A 1 195 ? 4.919 -5.748 -19.733 1.00 89.50 195 THR A O 1
ATOM 1501 N N . TRP A 1 196 ? 4.320 -7.862 -19.279 1.00 89.19 196 TRP A N 1
ATOM 1502 C CA . TRP A 1 196 ? 4.860 -8.428 -20.515 1.00 89.19 196 TRP A CA 1
ATOM 1503 C C . TRP A 1 196 ? 4.244 -7.818 -21.789 1.00 89.19 196 TRP A C 1
ATOM 1505 O O . TRP A 1 196 ? 4.994 -7.286 -22.609 1.00 89.19 196 TRP A O 1
ATOM 1515 N N . PRO A 1 197 ? 2.906 -7.813 -21.987 1.00 88.69 197 PRO A N 1
ATOM 1516 C CA . PRO A 1 197 ? 2.319 -7.197 -23.176 1.00 88.69 197 PRO A CA 1
ATOM 1517 C C . PRO A 1 197 ? 2.568 -5.686 -23.234 1.00 88.69 197 PRO A C 1
ATOM 1519 O O . PRO A 1 197 ? 2.663 -5.131 -24.325 1.00 88.69 197 PRO A O 1
ATOM 1522 N N . LEU A 1 198 ? 2.725 -5.018 -22.087 1.00 86.62 198 LEU A N 1
ATOM 1523 C CA . LEU A 1 198 ? 3.114 -3.610 -22.053 1.00 86.62 198 LEU A CA 1
ATOM 1524 C C . LEU A 1 198 ? 4.537 -3.396 -22.562 1.00 86.62 198 LEU A C 1
ATOM 1526 O O . LEU A 1 198 ? 4.757 -2.464 -23.325 1.00 86.62 198 LEU A O 1
ATOM 1530 N N . GLN A 1 199 ? 5.483 -4.278 -22.246 1.00 87.44 199 GLN A N 1
ATOM 1531 C CA . GLN A 1 199 ? 6.837 -4.202 -22.803 1.00 87.44 199 GLN A CA 1
ATOM 1532 C C . GLN A 1 199 ? 6.842 -4.266 -24.344 1.00 87.44 199 GLN A C 1
ATOM 1534 O O . GLN A 1 199 ? 7.713 -3.688 -24.991 1.00 87.44 199 GLN A O 1
ATOM 1539 N N . LEU A 1 200 ? 5.853 -4.942 -24.937 1.00 90.69 200 LEU A N 1
ATOM 1540 C CA . LEU A 1 200 ? 5.668 -5.040 -26.387 1.00 90.69 200 LEU A CA 1
ATOM 1541 C C . LEU A 1 200 ? 4.871 -3.865 -26.983 1.00 90.69 200 LEU A C 1
ATOM 1543 O O . LEU A 1 200 ? 4.746 -3.764 -28.205 1.00 90.69 200 LEU A O 1
ATOM 1547 N N . ALA A 1 201 ? 4.306 -2.986 -26.153 1.00 91.69 201 ALA A N 1
ATOM 1548 C CA . ALA A 1 201 ? 3.477 -1.883 -26.614 1.00 91.69 201 ALA A CA 1
ATOM 1549 C C . ALA A 1 201 ? 4.308 -0.803 -27.336 1.00 91.69 201 ALA A C 1
ATOM 1551 O O . ALA A 1 201 ? 5.470 -0.562 -26.996 1.00 91.69 201 ALA A O 1
ATOM 1552 N N . PRO A 1 202 ? 3.715 -0.073 -28.301 1.00 94.69 202 PRO A N 1
ATOM 1553 C CA . PRO A 1 202 ? 4.390 1.041 -28.954 1.00 94.69 202 PRO A CA 1
ATOM 1554 C C . PRO A 1 202 ? 4.838 2.115 -27.953 1.00 94.69 202 PRO A C 1
ATOM 1556 O O . PRO A 1 202 ? 4.098 2.485 -27.040 1.00 94.69 202 PRO A O 1
ATOM 1559 N N . VAL A 1 203 ? 6.016 2.704 -28.184 1.00 92.81 203 VAL A N 1
ATOM 1560 C CA . VAL A 1 203 ? 6.612 3.750 -27.326 1.00 92.81 203 VAL A CA 1
ATOM 1561 C C . VAL A 1 203 ? 5.647 4.893 -26.954 1.00 92.81 203 VAL A C 1
ATOM 1563 O O . VAL A 1 203 ? 5.681 5.321 -25.799 1.00 92.81 203 VAL A O 1
ATOM 1566 N N . PRO A 1 204 ? 4.766 5.396 -27.847 1.00 95.00 204 PRO A N 1
ATOM 1567 C CA . PRO A 1 204 ? 3.801 6.430 -27.474 1.00 95.00 204 PRO A CA 1
ATOM 1568 C C . PRO A 1 204 ? 2.836 6.005 -26.359 1.00 95.00 204 PRO A C 1
ATOM 1570 O O . PRO A 1 204 ? 2.525 6.817 -25.492 1.00 95.00 204 PRO A O 1
ATOM 1573 N N . VAL A 1 205 ? 2.407 4.737 -26.343 1.00 93.56 205 VAL A N 1
ATOM 1574 C CA . VAL A 1 205 ? 1.513 4.195 -25.305 1.00 93.56 205 VAL A CA 1
ATOM 1575 C C . VAL A 1 205 ? 2.230 4.188 -23.959 1.00 93.56 205 VAL A C 1
ATOM 1577 O O . VAL A 1 205 ? 1.702 4.686 -22.969 1.00 93.56 205 VAL A O 1
ATOM 1580 N N . LEU A 1 206 ? 3.474 3.708 -23.937 1.00 93.12 206 LEU A N 1
ATOM 1581 C CA . LEU A 1 206 ? 4.295 3.669 -22.726 1.00 93.12 206 LEU A CA 1
ATOM 1582 C C . LEU A 1 206 ? 4.577 5.068 -22.172 1.00 93.12 206 LEU A C 1
ATOM 1584 O O . LEU A 1 206 ? 4.452 5.294 -20.968 1.00 93.12 206 LEU A O 1
ATOM 1588 N N . ARG A 1 207 ? 4.880 6.028 -23.053 1.00 95.44 207 ARG A N 1
ATOM 1589 C CA . ARG A 1 207 ? 5.045 7.436 -22.674 1.00 95.44 207 ARG A CA 1
ATOM 1590 C C . ARG A 1 207 ? 3.763 8.026 -22.096 1.00 95.44 207 ARG A C 1
ATOM 1592 O O . ARG A 1 207 ? 3.841 8.749 -21.109 1.00 95.44 207 ARG A O 1
ATOM 1599 N N . ALA A 1 208 ? 2.600 7.710 -22.667 1.00 95.69 208 ALA A N 1
ATOM 1600 C CA . ALA A 1 208 ? 1.314 8.181 -22.159 1.00 95.69 208 ALA A CA 1
ATOM 1601 C C . ALA A 1 208 ? 1.007 7.629 -20.755 1.00 95.69 208 ALA A C 1
ATOM 1603 O O . ALA A 1 208 ? 0.618 8.398 -19.876 1.00 95.69 208 ALA A O 1
ATOM 1604 N N . VAL A 1 209 ? 1.246 6.335 -20.512 1.00 94.06 209 VAL A N 1
ATOM 1605 C CA . VAL A 1 209 ? 1.077 5.722 -19.179 1.00 94.06 209 VAL A CA 1
ATOM 1606 C C . VAL A 1 209 ? 2.023 6.363 -18.159 1.00 94.06 209 VAL A C 1
ATOM 1608 O O . VAL A 1 209 ? 1.584 6.775 -17.085 1.00 94.06 209 VAL A O 1
ATOM 1611 N N . MET A 1 210 ? 3.300 6.535 -18.511 1.00 94.75 210 MET A N 1
ATOM 1612 C CA . MET A 1 210 ? 4.283 7.191 -17.642 1.00 94.75 210 MET A CA 1
ATOM 1613 C C . MET A 1 210 ? 3.948 8.659 -17.361 1.00 94.75 210 MET A C 1
ATOM 1615 O O . MET A 1 210 ? 4.109 9.128 -16.230 1.00 94.75 210 MET A O 1
ATOM 1619 N N . ALA A 1 211 ? 3.469 9.393 -18.368 1.00 96.56 211 ALA A N 1
ATOM 1620 C CA . ALA A 1 211 ? 3.025 10.772 -18.210 1.00 96.56 211 ALA A CA 1
ATOM 1621 C C . ALA A 1 211 ? 1.821 10.854 -17.262 1.00 96.56 211 ALA A C 1
ATOM 1623 O O . ALA A 1 211 ? 1.808 11.701 -16.368 1.00 96.56 211 ALA A O 1
ATOM 1624 N N . PHE A 1 212 ? 0.855 9.936 -17.392 1.00 97.44 212 PHE A N 1
ATOM 1625 C CA . PHE A 1 212 ? -0.272 9.831 -16.469 1.00 97.44 212 PHE A CA 1
ATOM 1626 C C . PHE A 1 212 ? 0.186 9.547 -15.033 1.00 97.44 212 PHE A C 1
ATOM 1628 O O . PHE A 1 212 ? -0.180 10.303 -14.137 1.00 97.44 212 PHE A O 1
ATOM 1635 N N . GLN A 1 213 ? 1.021 8.526 -14.799 1.00 95.81 213 GLN A N 1
ATOM 1636 C CA . GLN A 1 213 ? 1.542 8.212 -13.458 1.00 95.81 213 GLN A CA 1
ATOM 1637 C C . GLN A 1 213 ? 2.291 9.404 -12.851 1.00 95.81 213 GLN A C 1
ATOM 1639 O O . GLN A 1 213 ? 2.132 9.718 -11.670 1.00 95.81 213 GLN A O 1
ATOM 1644 N N . THR A 1 214 ? 3.068 10.121 -13.666 1.00 96.75 214 THR A N 1
ATOM 1645 C CA . THR A 1 214 ? 3.798 11.317 -13.228 1.00 96.75 214 THR A CA 1
ATOM 1646 C C . THR A 1 214 ? 2.848 12.448 -12.846 1.00 96.75 214 THR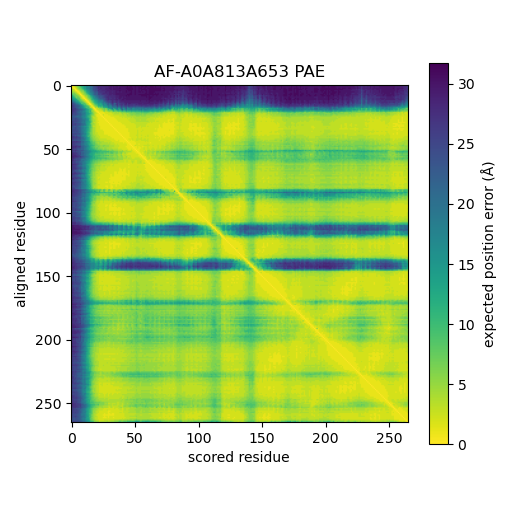 A C 1
ATOM 1648 O O . THR A 1 214 ? 2.990 13.031 -11.770 1.00 96.75 214 THR A O 1
ATOM 1651 N N . ALA A 1 215 ? 1.850 12.739 -13.682 1.00 97.88 215 ALA A N 1
ATOM 1652 C CA . ALA A 1 215 ? 0.848 13.761 -13.405 1.00 97.88 215 ALA A CA 1
ATOM 1653 C C . ALA A 1 215 ? 0.000 13.400 -12.174 1.00 97.88 215 ALA A C 1
ATOM 1655 O O . ALA A 1 215 ? -0.195 14.236 -11.294 1.00 97.88 215 ALA A O 1
ATOM 1656 N N . ALA A 1 216 ? -0.437 12.147 -12.048 1.00 97.88 216 ALA A N 1
ATOM 1657 C CA . ALA A 1 216 ? -1.166 11.666 -10.881 1.00 97.88 216 ALA A CA 1
ATOM 1658 C C . ALA A 1 216 ? -0.328 11.793 -9.594 1.00 97.88 216 ALA A C 1
ATOM 1660 O O . ALA A 1 216 ? -0.833 12.245 -8.565 1.00 97.88 216 ALA A O 1
ATOM 1661 N N . ALA A 1 217 ? 0.962 11.446 -9.644 1.00 97.31 217 ALA A N 1
ATOM 1662 C CA . ALA A 1 217 ? 1.848 11.483 -8.484 1.00 97.31 217 ALA A CA 1
ATOM 1663 C C . ALA A 1 217 ? 2.292 12.892 -8.074 1.00 97.31 217 ALA A C 1
ATOM 1665 O O . ALA A 1 217 ? 2.347 13.172 -6.881 1.00 97.31 217 ALA A O 1
ATOM 1666 N N . LEU A 1 218 ? 2.650 13.762 -9.022 1.00 97.50 218 LEU A N 1
ATOM 1667 C CA . LEU A 1 218 ? 3.257 15.067 -8.727 1.00 97.50 218 LEU A CA 1
ATOM 1668 C C . LEU A 1 218 ? 2.266 16.225 -8.799 1.00 97.50 218 LEU A C 1
ATOM 1670 O O . LEU A 1 218 ? 2.384 17.168 -8.023 1.00 97.50 218 LEU A O 1
ATOM 1674 N N . ILE A 1 219 ? 1.304 16.159 -9.721 1.00 97.06 219 ILE A N 1
ATOM 1675 C CA . ILE A 1 219 ? 0.366 17.257 -9.975 1.00 97.06 219 ILE A CA 1
ATOM 1676 C C . ILE A 1 219 ? -0.935 17.026 -9.222 1.00 97.06 219 ILE A C 1
ATOM 1678 O O . ILE A 1 219 ? -1.396 17.945 -8.562 1.00 97.06 219 ILE A O 1
ATOM 1682 N N . ALA A 1 220 ? -1.527 15.829 -9.299 1.00 97.12 220 ALA A N 1
ATOM 1683 C CA . ALA A 1 220 ? -2.824 15.557 -8.682 1.00 97.12 220 ALA A CA 1
ATOM 1684 C C . ALA A 1 220 ? -2.717 15.306 -7.169 1.00 97.12 220 ALA A C 1
ATOM 1686 O O . ALA A 1 220 ? -3.566 15.776 -6.419 1.00 97.12 220 ALA A O 1
ATOM 1687 N N . SER A 1 221 ? -1.682 14.598 -6.701 1.00 96.50 221 SER A N 1
ATOM 1688 C CA . SER A 1 221 ? -1.576 14.191 -5.290 1.00 96.50 221 SER A CA 1
ATOM 1689 C C . SER A 1 221 ? -1.573 15.339 -4.258 1.00 96.50 221 SER A C 1
ATOM 1691 O O . SER A 1 221 ? -2.222 15.158 -3.228 1.00 96.50 221 SER A O 1
ATOM 1693 N N . PRO A 1 222 ? -0.971 16.532 -4.487 1.00 96.38 222 PRO A N 1
ATOM 1694 C CA . PRO A 1 222 ? -1.062 17.644 -3.532 1.00 96.38 222 PRO A CA 1
ATOM 1695 C C . PRO A 1 222 ? -2.503 18.117 -3.297 1.00 96.38 222 PRO A C 1
ATOM 1697 O O . PRO A 1 222 ? -2.844 18.580 -2.210 1.00 96.38 222 PRO A O 1
ATOM 1700 N N . TRP A 1 223 ? -3.378 17.958 -4.295 1.00 96.31 223 TRP A N 1
ATOM 1701 C CA . TRP A 1 223 ? -4.782 18.360 -4.206 1.00 96.31 223 TRP A CA 1
ATOM 1702 C C . TRP A 1 223 ? -5.642 17.413 -3.361 1.00 96.31 223 TRP A C 1
ATOM 1704 O O . TRP A 1 223 ? -6.792 17.751 -3.084 1.00 96.31 223 TRP A O 1
ATOM 1714 N N . LEU A 1 224 ? -5.102 16.283 -2.886 1.00 94.06 224 LEU A N 1
ATOM 1715 C CA . LEU A 1 224 ? -5.755 15.460 -1.857 1.00 94.06 224 LEU A CA 1
ATOM 1716 C C . LEU A 1 224 ? -6.004 16.263 -0.568 1.00 94.06 224 LEU A C 1
ATOM 1718 O O . LEU A 1 224 ? -7.012 16.066 0.107 1.00 94.06 224 LEU A O 1
ATOM 1722 N N . LEU A 1 225 ? -5.120 17.218 -0.266 1.00 93.19 225 LEU A N 1
ATOM 1723 C CA . LEU A 1 225 ? -5.208 18.105 0.898 1.00 93.19 225 LEU A CA 1
ATOM 1724 C C . LEU A 1 225 ? -6.159 19.295 0.679 1.00 93.19 225 LEU A C 1
ATOM 1726 O O . LEU A 1 225 ? -6.309 20.139 1.561 1.00 93.19 225 LEU A O 1
ATOM 1730 N N . SER A 1 226 ? -6.781 19.405 -0.499 1.00 91.81 226 SER A N 1
ATOM 1731 C CA . SER A 1 226 ? -7.688 20.509 -0.811 1.00 91.81 226 SER A CA 1
ATOM 1732 C C . SER A 1 226 ? -8.956 20.442 0.050 1.00 91.81 226 SER A C 1
ATOM 1734 O O . SER A 1 226 ? -9.548 19.373 0.161 1.00 91.81 226 SER A O 1
ATOM 1736 N N . PRO A 1 227 ? -9.461 21.569 0.586 1.00 87.69 227 PRO A N 1
ATOM 1737 C CA . PRO A 1 227 ? -10.722 21.588 1.333 1.00 87.69 227 PRO A CA 1
ATOM 1738 C C . PRO A 1 227 ? -11.967 21.415 0.439 1.00 87.69 227 PRO A C 1
ATOM 1740 O O . PRO A 1 227 ? -13.079 21.242 0.940 1.00 87.69 227 PRO A O 1
ATOM 1743 N N . SER A 1 228 ? -11.814 21.499 -0.888 1.00 88.94 228 SER A N 1
ATOM 1744 C CA . SER A 1 228 ? -12.915 21.381 -1.848 1.00 88.94 228 SER A CA 1
ATOM 1745 C C . SER A 1 228 ? -13.291 19.916 -2.085 1.00 88.94 228 SER A C 1
ATOM 1747 O O . SER A 1 228 ? -12.514 19.154 -2.660 1.00 88.94 228 SER A O 1
ATOM 1749 N N . GLN A 1 229 ? -14.522 19.540 -1.727 1.00 85.75 229 GLN A N 1
ATOM 1750 C CA . GLN A 1 229 ? -15.035 18.173 -1.909 1.00 85.75 229 GLN A CA 1
ATOM 1751 C C . GLN A 1 229 ? -15.048 17.736 -3.381 1.00 85.75 229 GLN A C 1
ATOM 1753 O O . GLN A 1 229 ? -14.750 16.584 -3.685 1.00 85.75 229 GLN A O 1
ATOM 1758 N N . SER A 1 230 ? -15.352 18.650 -4.309 1.00 90.44 230 SER A N 1
ATOM 1759 C CA . SER A 1 230 ? -15.333 18.353 -5.747 1.00 90.44 230 SER A CA 1
ATOM 1760 C C . SER A 1 230 ? -13.918 18.045 -6.231 1.00 90.44 230 SER A C 1
ATOM 1762 O O . SER A 1 230 ? -13.711 17.099 -6.987 1.00 90.44 230 SER A O 1
ATOM 1764 N N . THR A 1 231 ? -12.934 18.812 -5.755 1.00 92.25 231 THR A N 1
ATOM 1765 C CA . THR A 1 231 ? -11.523 18.591 -6.083 1.00 92.25 231 THR A CA 1
ATOM 1766 C C . THR A 1 231 ? -11.045 17.261 -5.511 1.00 92.25 231 THR A C 1
ATOM 1768 O O . THR A 1 231 ? -10.453 16.470 -6.239 1.00 92.25 231 THR A O 1
ATOM 1771 N N . GLN A 1 232 ? -11.366 16.969 -4.248 1.00 90.12 232 GLN A N 1
ATOM 1772 C CA . GLN A 1 232 ? -11.019 15.697 -3.613 1.00 90.12 232 GLN A CA 1
ATOM 1773 C C . GLN A 1 232 ? -11.646 14.494 -4.327 1.00 90.12 232 GLN A C 1
ATOM 1775 O O . GLN A 1 232 ? -10.968 13.487 -4.499 1.00 90.12 232 GLN A O 1
ATOM 1780 N N . ALA A 1 233 ? -12.889 14.593 -4.808 1.00 91.19 233 ALA A N 1
ATOM 1781 C CA . ALA A 1 233 ? -13.528 13.512 -5.559 1.00 91.19 233 ALA A CA 1
ATOM 1782 C C . ALA A 1 233 ? -12.812 13.222 -6.891 1.00 91.19 233 ALA A C 1
ATOM 1784 O O . ALA A 1 233 ? -12.526 12.066 -7.203 1.00 91.19 233 ALA A O 1
ATOM 1785 N N . VAL A 1 234 ? -12.476 14.268 -7.657 1.00 95.94 234 VAL A N 1
ATOM 1786 C CA . VAL A 1 234 ? -11.735 14.127 -8.924 1.00 95.94 234 VAL A CA 1
ATOM 1787 C C . VAL A 1 234 ? -10.341 13.558 -8.674 1.00 95.94 234 VAL A C 1
ATOM 1789 O O . VAL A 1 234 ? -9.918 12.622 -9.350 1.00 95.94 234 VAL A O 1
ATOM 1792 N N . VAL A 1 235 ? -9.629 14.088 -7.681 1.00 96.56 235 VAL A N 1
ATOM 1793 C CA . VAL A 1 235 ? -8.273 13.639 -7.348 1.00 96.56 235 VAL A CA 1
ATOM 1794 C C . VAL A 1 235 ? -8.292 12.211 -6.813 1.00 96.56 235 VAL A C 1
ATOM 1796 O O . VAL A 1 235 ? -7.463 11.410 -7.231 1.00 96.56 235 VAL A O 1
ATOM 1799 N N . GLY A 1 236 ? -9.251 11.861 -5.955 1.00 95.19 236 GLY A N 1
ATOM 1800 C CA . GLY A 1 236 ? -9.444 10.500 -5.457 1.00 95.19 236 GLY A CA 1
ATOM 1801 C C . GLY A 1 236 ? -9.670 9.503 -6.594 1.00 95.19 236 GLY A C 1
ATOM 1802 O O . GLY A 1 236 ? -9.034 8.453 -6.619 1.00 95.19 236 GLY A O 1
ATOM 1803 N N . PHE A 1 237 ? -10.479 9.865 -7.596 1.00 96.38 237 PHE A N 1
ATOM 1804 C CA . PHE A 1 237 ? -10.659 9.051 -8.801 1.00 96.38 237 PHE A CA 1
ATOM 1805 C C . PHE A 1 237 ? -9.355 8.886 -9.599 1.00 96.38 237 PHE A C 1
ATOM 1807 O O . PHE A 1 237 ? -9.000 7.771 -9.981 1.00 96.38 237 PHE A O 1
ATOM 1814 N N . VAL A 1 238 ? -8.593 9.968 -9.797 1.00 97.75 238 VAL A N 1
ATOM 1815 C CA . VAL A 1 238 ? -7.276 9.910 -10.460 1.00 97.75 238 VAL A CA 1
ATOM 1816 C C . VAL A 1 238 ? -6.300 9.012 -9.691 1.00 97.75 238 VAL A C 1
ATOM 1818 O O . VAL A 1 238 ? -5.597 8.211 -10.307 1.00 97.75 238 VAL A O 1
ATOM 1821 N N . GLN A 1 239 ? -6.265 9.094 -8.356 1.00 97.31 239 GLN A N 1
ATOM 1822 C CA . GLN A 1 239 ? -5.412 8.225 -7.538 1.00 97.31 239 GLN A CA 1
ATOM 1823 C C . GLN A 1 239 ? -5.862 6.763 -7.579 1.00 97.31 239 GLN A C 1
ATOM 1825 O O . GLN A 1 239 ? -5.013 5.874 -7.567 1.00 97.31 239 GLN A O 1
ATOM 1830 N N . LEU A 1 240 ? -7.166 6.496 -7.675 1.00 96.69 240 LEU A N 1
ATOM 1831 C CA . LEU A 1 240 ? -7.685 5.136 -7.810 1.00 96.69 240 LEU A CA 1
ATOM 1832 C C . LEU A 1 240 ? -7.254 4.506 -9.141 1.00 96.69 240 LEU A C 1
ATOM 1834 O O . LEU A 1 240 ? -6.803 3.360 -9.162 1.00 96.69 240 LEU A O 1
ATOM 1838 N N . LEU A 1 241 ? -7.324 5.266 -10.239 1.00 96.94 241 LEU A N 1
ATOM 1839 C CA . LEU A 1 241 ? -6.796 4.836 -11.538 1.00 96.94 241 LEU A CA 1
ATOM 1840 C C . LEU A 1 241 ? -5.286 4.583 -11.474 1.00 96.94 241 LEU A C 1
ATOM 1842 O O . LEU A 1 241 ? -4.811 3.571 -11.980 1.00 96.94 241 LEU A O 1
ATOM 1846 N N . HIS A 1 242 ? -4.536 5.466 -10.814 1.00 96.19 242 HIS A N 1
ATOM 1847 C CA . HIS A 1 242 ? -3.092 5.315 -10.638 1.00 96.19 242 HIS A CA 1
ATOM 1848 C C . HIS A 1 242 ? -2.729 4.055 -9.843 1.00 96.19 242 HIS A C 1
ATOM 1850 O O . HIS A 1 242 ? -1.909 3.268 -10.304 1.00 96.19 242 HIS A O 1
ATOM 1856 N N . VAL A 1 243 ? -3.383 3.814 -8.703 1.00 95.44 243 VAL A N 1
ATOM 1857 C CA . VAL A 1 243 ? -3.228 2.577 -7.920 1.00 95.44 243 VAL A CA 1
ATOM 1858 C C . VAL A 1 243 ? -3.550 1.345 -8.750 1.00 95.44 243 VAL A C 1
ATOM 1860 O O . VAL A 1 243 ? -2.824 0.360 -8.675 1.00 95.44 243 VAL A O 1
ATOM 1863 N N . THR A 1 244 ? -4.630 1.396 -9.530 1.00 93.81 244 THR A N 1
ATOM 1864 C CA . THR A 1 244 ? -5.052 0.265 -10.360 1.00 93.81 244 THR A CA 1
ATOM 1865 C C . THR A 1 244 ? -4.001 -0.047 -11.418 1.00 93.81 244 THR A C 1
ATOM 1867 O O . THR A 1 244 ? -3.632 -1.204 -11.577 1.00 93.81 244 THR A O 1
ATOM 1870 N N . LEU A 1 245 ? -3.467 0.975 -12.094 1.00 92.81 245 LEU A N 1
ATOM 1871 C CA . LEU A 1 245 ? -2.378 0.792 -13.052 1.00 92.81 245 LEU A CA 1
ATOM 1872 C C . LEU A 1 245 ? -1.139 0.196 -12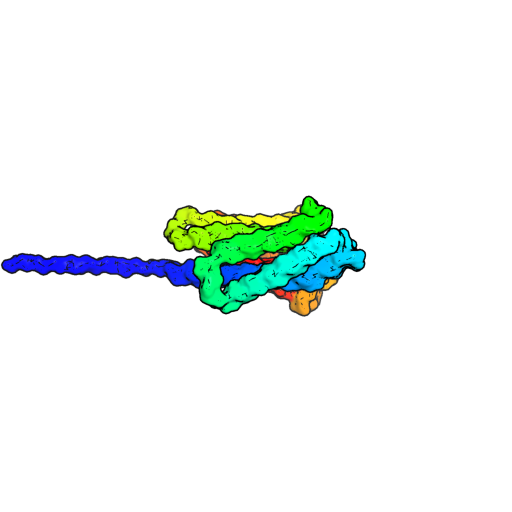.381 1.00 92.81 245 LEU A C 1
ATOM 1874 O O . LEU A 1 245 ? -0.626 -0.802 -12.868 1.00 92.81 245 LEU A O 1
ATOM 1878 N N . ASP A 1 246 ? -0.691 0.737 -11.247 1.00 90.75 246 ASP A N 1
ATOM 1879 C CA . ASP A 1 246 ? 0.478 0.201 -10.537 1.00 90.75 246 ASP A CA 1
ATOM 1880 C C . ASP A 1 246 ? 0.275 -1.263 -10.128 1.00 90.75 246 ASP A C 1
ATOM 1882 O O . ASP A 1 246 ? 1.155 -2.094 -10.351 1.00 90.75 246 ASP A O 1
ATOM 1886 N N . ALA A 1 247 ? -0.913 -1.593 -9.612 1.00 91.06 247 ALA A N 1
ATOM 1887 C CA . ALA A 1 247 ? -1.290 -2.947 -9.216 1.00 91.06 247 ALA A CA 1
ATOM 1888 C C . ALA A 1 247 ? -1.410 -3.921 -10.398 1.00 91.06 247 ALA A C 1
ATOM 1890 O O . ALA A 1 247 ? -1.427 -5.126 -10.179 1.00 91.06 247 ALA A O 1
ATOM 1891 N N . MET A 1 248 ? -1.496 -3.428 -11.638 1.00 89.88 248 MET A N 1
ATOM 1892 C CA . MET A 1 248 ?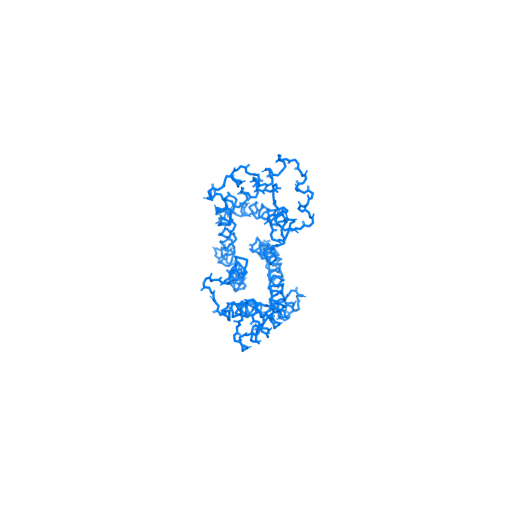 -1.401 -4.248 -12.849 1.00 89.88 248 MET A CA 1
ATOM 1893 C C . MET A 1 248 ? 0.043 -4.393 -13.341 1.00 89.88 248 MET A C 1
ATOM 1895 O O . MET A 1 248 ? 0.330 -5.305 -14.110 1.00 89.88 248 MET A O 1
ATOM 1899 N N . LEU A 1 249 ? 0.960 -3.512 -12.945 1.00 89.00 249 LEU A N 1
ATOM 1900 C CA . LEU A 1 249 ? 2.334 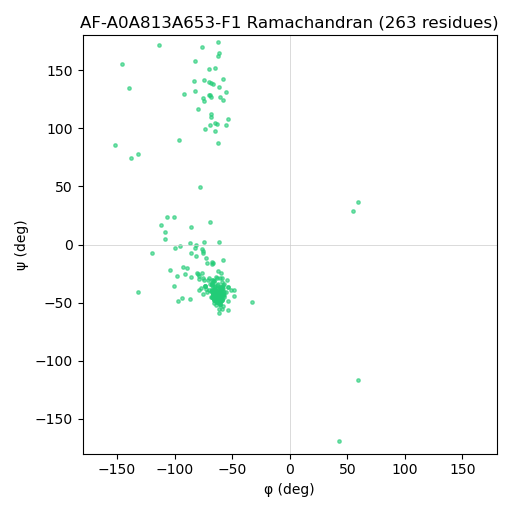-3.504 -13.452 1.00 89.00 249 LEU A CA 1
ATOM 1901 C C . LEU A 1 249 ? 3.290 -4.296 -12.558 1.00 89.00 249 LEU A C 1
ATOM 1903 O O . LEU A 1 249 ? 4.127 -5.076 -13.019 1.00 89.00 249 LEU A O 1
ATOM 1907 N N . VAL A 1 250 ? 3.206 -4.076 -11.255 1.00 88.88 250 VAL A N 1
ATOM 1908 C CA . VAL A 1 250 ? 4.209 -4.581 -10.323 1.00 88.88 250 VAL A CA 1
ATOM 1909 C C . VAL A 1 250 ? 3.513 -5.090 -9.083 1.00 88.88 250 VAL A C 1
ATOM 1911 O O . VAL A 1 250 ? 2.642 -4.426 -8.520 1.00 88.88 250 VAL A O 1
ATOM 1914 N N . ASN A 1 251 ? 3.928 -6.266 -8.622 1.00 89.62 251 ASN A N 1
ATOM 1915 C CA . ASN A 1 251 ? 3.521 -6.731 -7.314 1.00 89.62 251 ASN A CA 1
ATOM 1916 C C . ASN A 1 251 ? 4.276 -5.937 -6.239 1.00 89.62 251 ASN A C 1
ATOM 1918 O O . ASN A 1 251 ? 5.428 -6.223 -5.925 1.00 89.62 251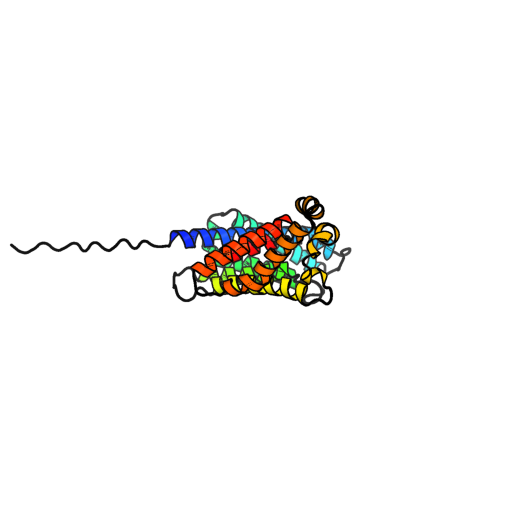 ASN A O 1
ATOM 1922 N N . GLN A 1 252 ? 3.601 -4.937 -5.676 1.00 87.06 252 GLN A N 1
ATOM 1923 C CA . GLN A 1 252 ? 4.111 -4.100 -4.585 1.00 87.06 252 GLN A CA 1
ATOM 1924 C C . GLN A 1 252 ? 3.550 -4.536 -3.217 1.00 87.06 252 GLN A C 1
ATOM 1926 O O . GLN A 1 252 ? 3.439 -3.732 -2.290 1.00 87.06 252 GLN A O 1
ATOM 1931 N N . GLY A 1 253 ? 3.130 -5.802 -3.094 1.00 87.88 253 GLY A N 1
ATOM 1932 C CA . GLY A 1 253 ? 2.617 -6.381 -1.855 1.00 87.88 253 GLY A CA 1
ATOM 1933 C C . GLY A 1 253 ? 1.387 -5.644 -1.321 1.00 87.88 253 GLY A C 1
ATOM 1934 O O . GLY A 1 253 ? 0.332 -5.606 -1.954 1.00 87.88 253 GLY A O 1
ATOM 1935 N N . THR A 1 254 ? 1.517 -5.051 -0.135 1.00 90.38 254 THR A N 1
ATOM 1936 C CA . THR A 1 254 ? 0.411 -4.441 0.628 1.00 90.38 254 THR A CA 1
ATOM 1937 C C . THR A 1 254 ? 0.131 -2.987 0.262 1.00 90.38 254 THR A C 1
ATOM 1939 O O . THR A 1 254 ? -0.792 -2.365 0.796 1.00 90.38 254 THR A O 1
ATOM 1942 N N . LEU A 1 255 ? 0.878 -2.439 -0.694 1.00 91.69 255 LEU A N 1
ATOM 1943 C CA . LEU A 1 255 ? 0.775 -1.043 -1.079 1.00 91.69 255 LEU A CA 1
ATOM 1944 C C . LEU A 1 255 ? -0.549 -0.691 -1.762 1.00 91.69 255 LEU A C 1
ATOM 1946 O O . LEU A 1 255 ? -1.109 0.375 -1.489 1.00 91.69 255 LEU A O 1
ATOM 1950 N N . TRP A 1 256 ? -1.061 -1.555 -2.644 1.00 92.38 256 TRP A N 1
ATOM 1951 C CA . TRP A 1 256 ? -2.322 -1.288 -3.335 1.00 92.38 256 TRP A CA 1
ATOM 1952 C C . TRP A 1 256 ? -3.523 -1.261 -2.372 1.00 92.38 256 TRP A C 1
ATOM 1954 O O . TRP A 1 256 ? -4.218 -0.243 -2.388 1.00 92.38 256 TRP A O 1
ATOM 1964 N N . PRO A 1 257 ? -3.766 -2.245 -1.470 1.00 93.75 257 PRO A N 1
ATOM 1965 C CA . PRO A 1 257 ? -4.926 -2.181 -0.584 1.00 93.75 257 PRO A CA 1
ATOM 1966 C C . PRO A 1 257 ? -4.790 -1.038 0.425 1.00 93.75 257 PRO A C 1
ATOM 1968 O O . PRO A 1 257 ? -5.775 -0.367 0.721 1.00 93.75 257 PRO A O 1
ATOM 1971 N N . CYS A 1 258 ? -3.566 -0.753 0.884 1.00 94.50 258 CYS A N 1
ATOM 1972 C CA . CYS A 1 258 ? -3.273 0.385 1.748 1.00 94.50 258 CYS A CA 1
ATOM 1973 C C . CYS A 1 258 ? -3.583 1.720 1.050 1.00 94.50 258 CYS A C 1
ATOM 1975 O O . CYS A 1 258 ? -4.278 2.573 1.598 1.00 94.50 258 CYS A O 1
ATOM 1977 N N . SER A 1 259 ? -3.156 1.879 -0.205 1.00 95.25 259 SER A N 1
ATOM 1978 C CA . SER A 1 259 ? -3.447 3.085 -0.984 1.00 95.25 259 SER A CA 1
ATOM 1979 C C . SER A 1 259 ? -4.948 3.255 -1.234 1.00 95.25 259 SER A C 1
ATOM 1981 O O . SER A 1 259 ? -5.449 4.364 -1.086 1.00 95.25 259 SER A O 1
ATOM 1983 N N . VAL A 1 260 ? -5.686 2.187 -1.574 1.00 96.12 260 VAL A N 1
ATOM 1984 C CA . VAL A 1 260 ? -7.148 2.280 -1.749 1.00 96.12 260 VAL A CA 1
ATOM 1985 C C . VAL A 1 260 ? -7.833 2.634 -0.427 1.00 96.12 260 VAL A C 1
ATOM 1987 O O . VAL A 1 260 ? -8.713 3.490 -0.425 1.00 96.12 260 VAL A O 1
ATOM 1990 N N . ALA A 1 261 ? -7.407 2.050 0.700 1.00 94.75 261 ALA A N 1
ATOM 1991 C CA . ALA A 1 261 ? -7.938 2.406 2.016 1.00 94.75 261 ALA A CA 1
ATOM 1992 C C . ALA A 1 261 ? -7.763 3.906 2.308 1.00 94.75 261 ALA A C 1
ATOM 1994 O O . ALA A 1 261 ? -8.718 4.563 2.713 1.00 94.75 261 ALA A O 1
ATOM 1995 N N . LEU A 1 262 ? -6.578 4.457 2.021 1.00 94.50 262 LEU A N 1
ATOM 1996 C CA . LEU A 1 262 ? -6.265 5.879 2.185 1.00 94.50 262 LEU A CA 1
ATOM 1997 C C . LEU A 1 262 ? -7.040 6.805 1.238 1.00 94.50 262 LEU A C 1
ATOM 1999 O O . LEU A 1 262 ? -7.307 7.942 1.605 1.00 94.50 262 LEU A O 1
ATOM 2003 N N . ILE A 1 263 ? -7.396 6.343 0.035 1.00 94.12 263 ILE A N 1
ATOM 2004 C CA . ILE A 1 263 ? -8.222 7.108 -0.919 1.00 94.12 263 ILE A CA 1
ATOM 2005 C C . ILE A 1 263 ? -9.687 7.157 -0.470 1.00 94.12 263 ILE A C 1
ATOM 2007 O O . ILE A 1 263 ? -10.377 8.142 -0.722 1.00 94.12 263 ILE A O 1
ATOM 2011 N N . VAL A 1 264 ? -10.177 6.071 0.131 1.00 90.25 264 VAL A N 1
ATOM 2012 C CA . VAL A 1 264 ? -11.582 5.932 0.535 1.00 90.25 264 VAL A CA 1
ATOM 2013 C C . VAL A 1 264 ? -11.879 6.647 1.861 1.00 90.25 264 VAL A C 1
ATOM 2015 O O . VAL A 1 264 ? -13.035 7.007 2.086 1.00 90.25 264 VAL A O 1
ATOM 2018 N N . LEU A 1 265 ? -10.868 6.856 2.713 1.00 83.81 265 LEU A N 1
ATOM 2019 C CA . LEU A 1 265 ? -10.962 7.597 3.981 1.00 83.81 265 LEU A CA 1
ATOM 2020 C C . LEU A 1 265 ? -11.319 9.073 3.786 1.00 83.81 265 LEU A C 1
ATOM 2022 O O . LEU A 1 265 ? -12.355 9.490 4.356 1.00 83.81 265 LEU A O 1
#

Foldseek 3Di:
DDDDDPPPDDPPPPDPVVLVVVLLLLLQLLLLVLLLLVLVVQLVCLCQQANPPHPQHADPVLSVLLNVLSVVLNVLSVCSNVCVPVCLVVVLVSLVSSLVSLVSSQCSRPVHPPPPDDDLQSVLSNQLSVLSSQQSVPPPPPVPDSPSLLSLLVSLLCSLQVVLVCVVPDPDCCLVQLPVLLCLVPPAPAWAPLSVVVVVDDSVVSSVLSVLSNCLRNPLSVQCNPPDPVSLVVNLVSQLVNLVVCVNTGCPGSNSSSSNSSSSD

Nearest PDB structures (foldseek):
  8otz-assembly1_Co  TM=1.818E-01  e=6.229E+00  Bos taurus

Radius of gyration: 22.29 Å; Cα contacts (8 Å, |Δi|>4): 319; chains: 1; bounding box: 84×49×50 Å

Sequence (265 aa):
MGPAPQESLKPAKNEPSGRFHVAGFLARRLLAFAYCAAFLSLGVQVEGLFGCSGVHPAEEVSVMAMTFTAWLGAALAGVTFLALGPMDESSTAVFATLWFCYAACMMLVPDGPPNFYPFREDKLLLEAGLAMIVFVQEQSPSRKENLGRLLAAWCLFRYRFTVMFKKMSGSCDVWRSFTALQAAYQLEAFPLPSTWPLQLAPVPVLRAVMAFQTAAALIASPWLLSPSQSTQAVVGFVQLLHVTLDAMLVNQGTLWPCSVALIVL

Secondary structure (DSSP, 8-state):
-PPPP----------THHHHHHHHHHHHHHHHHHHHHHHHHHHHHHHHHHSTTSSS---HHHHHHHHHHHHHHHHHHHHHHTT-THHHHTHHHHHHHHHHHHHHHHHTSTTHHHHTS--HHHHHHHHHHHHHHHHHHT-S--TT--HHHHHHHHHHHHHHHHHHHHHHHSS-TTTTTT-GGGGHHHHSSSB-TTHHHHHTS-HHHHHHHHHHHHIIIIIIGGGGG-S-HHHHHHHHHHHHHHHHHHHHHB--TTHHHHHHHHHH-

pLDDT: mean 86.41, std 14.12, range [42.0, 97.88]

InterPro domains:
  IPR009613 Lipase maturation factor [PTHR14463] (65-247)
  IPR057434 Lipase maturation factor 1/2, N-terminal domain [PF06762] (118-244)

Organism: NCBI:txid1628268

Mean predicted aligned error: 7.65 Å